Protein AF-A0A9E5ASR8-F1 (afdb_monomer_lite)

Secondary structure (DSSP, 8-state):
------S---GGGHHHHTTSS----------SSB-EEEEEEEPPPEEEEETTEEEEEEEEEEEEEETTEEEEEEEEEEEEEE-PPTTS---EEEEEEEEEEEE--TTSPP-BEEEEEESSSS--TTSEESS-TT-PPBHHHHHHHHTT-SS--EEEEEEPPTT---TT-EEEEEETTT--S-BS-SSSSEEEEEE--

Structure (mmCIF, N/CA/C/O backbone):
data_AF-A0A9E5ASR8-F1
#
_entry.id   AF-A0A9E5ASR8-F1
#
loop_
_atom_site.group_PDB
_atom_site.id
_atom_site.type_symbol
_atom_site.label_atom_id
_atom_site.label_alt_id
_atom_site.label_comp_id
_atom_site.label_asym_id
_atom_site.label_entity_id
_atom_site.label_seq_id
_atom_site.pdbx_PDB_ins_code
_atom_site.Cartn_x
_atom_site.Cartn_y
_atom_site.Cartn_z
_atom_site.occupancy
_atom_site.B_iso_or_equiv
_atom_site.auth_seq_id
_atom_site.auth_comp_id
_atom_site.auth_asym_id
_atom_site.auth_atom_id
_atom_site.pdbx_PDB_model_num
ATOM 1 N N . MET A 1 1 ? 47.798 -10.633 -3.275 1.00 34.97 1 MET A N 1
ATOM 2 C CA . MET A 1 1 ? 47.518 -11.021 -4.675 1.00 34.97 1 MET A CA 1
ATOM 3 C C . MET A 1 1 ? 46.027 -11.318 -4.783 1.00 34.97 1 MET A C 1
ATOM 5 O O . MET A 1 1 ? 45.591 -12.314 -4.226 1.00 34.97 1 MET A O 1
ATOM 9 N N . LYS A 1 2 ? 45.228 -10.415 -5.370 1.00 35.59 2 LYS A N 1
ATOM 10 C CA . LYS A 1 2 ? 43.802 -10.658 -5.660 1.00 35.59 2 LYS A CA 1
ATOM 11 C C . LYS A 1 2 ? 43.725 -11.319 -7.038 1.00 35.59 2 LYS A C 1
ATOM 13 O O . LYS A 1 2 ? 44.234 -10.746 -7.996 1.00 35.59 2 LYS A O 1
ATOM 18 N N . ALA A 1 3 ? 43.170 -12.524 -7.120 1.00 36.44 3 ALA A N 1
ATOM 19 C CA . ALA A 1 3 ? 42.985 -13.220 -8.388 1.00 36.44 3 ALA A CA 1
ATOM 20 C C . ALA A 1 3 ? 41.798 -12.604 -9.149 1.00 36.44 3 ALA A C 1
ATOM 22 O O . ALA A 1 3 ? 40.699 -12.503 -8.609 1.00 36.44 3 ALA A O 1
ATOM 23 N N . ASN A 1 4 ? 42.040 -12.172 -10.389 1.00 42.00 4 ASN A N 1
ATOM 24 C CA . ASN A 1 4 ? 41.009 -11.764 -11.342 1.00 42.00 4 ASN A CA 1
ATOM 25 C C . ASN A 1 4 ? 40.321 -13.022 -11.896 1.00 42.00 4 ASN A C 1
ATOM 27 O O . ASN A 1 4 ? 40.933 -13.754 -12.668 1.00 42.00 4 ASN A O 1
ATOM 31 N N . CYS A 1 5 ? 39.056 -13.253 -11.540 1.00 43.69 5 CYS A N 1
ATOM 32 C CA . CYS A 1 5 ? 38.228 -14.345 -12.071 1.00 43.69 5 CYS A CA 1
ATOM 33 C C . CYS A 1 5 ? 37.236 -13.848 -13.135 1.00 43.69 5 CYS A C 1
ATOM 35 O O . CYS A 1 5 ? 36.037 -14.075 -13.033 1.00 43.69 5 CYS A O 1
ATOM 37 N N . PHE A 1 6 ? 37.729 -13.170 -14.169 1.00 48.97 6 PHE A N 1
ATOM 38 C CA . PHE A 1 6 ? 36.943 -12.902 -15.376 1.00 48.97 6 PHE A CA 1
ATOM 39 C C . PHE A 1 6 ? 37.761 -13.280 -16.605 1.00 48.97 6 PHE A C 1
ATOM 41 O O . PHE A 1 6 ? 38.326 -12.437 -17.293 1.00 48.97 6 PHE A O 1
ATOM 48 N N . THR A 1 7 ? 37.821 -14.578 -16.885 1.00 44.28 7 THR A N 1
ATOM 49 C CA . THR A 1 7 ? 38.162 -15.071 -18.220 1.00 44.28 7 THR A CA 1
ATOM 50 C C . THR A 1 7 ? 37.199 -16.197 -18.583 1.00 44.28 7 THR A C 1
ATOM 52 O O . THR A 1 7 ? 37.342 -17.319 -18.111 1.00 44.28 7 THR A O 1
ATOM 55 N N . GLN A 1 8 ? 36.201 -15.830 -19.393 1.00 49.31 8 GLN A N 1
ATOM 56 C CA . GLN A 1 8 ? 35.423 -16.666 -20.315 1.00 49.31 8 GLN A CA 1
ATOM 57 C C . GLN A 1 8 ? 34.900 -18.009 -19.776 1.00 49.31 8 GLN A C 1
ATOM 59 O O . GLN A 1 8 ? 35.481 -19.066 -20.014 1.00 49.31 8 GLN A O 1
ATOM 64 N N . VAL A 1 9 ? 33.719 -17.972 -19.152 1.00 46.84 9 VAL A N 1
ATOM 65 C CA . VAL A 1 9 ? 32.868 -19.159 -18.980 1.00 46.84 9 VAL A CA 1
ATOM 66 C C . VAL A 1 9 ? 31.805 -19.143 -20.091 1.00 46.84 9 VAL A C 1
ATOM 68 O O . VAL A 1 9 ? 31.123 -18.128 -20.240 1.00 46.84 9 VAL A O 1
ATOM 71 N N . PRO A 1 10 ? 31.664 -20.208 -20.903 1.00 45.66 10 PRO A N 1
ATOM 72 C CA . PRO A 1 10 ? 30.622 -20.291 -21.925 1.00 45.66 10 PRO A CA 1
ATOM 73 C C . PRO A 1 10 ? 29.216 -20.312 -21.287 1.00 45.66 10 PRO A C 1
ATOM 75 O O . PRO A 1 10 ? 29.062 -20.830 -20.176 1.00 45.66 10 PRO A O 1
ATOM 78 N N . PRO A 1 11 ? 28.187 -19.784 -21.981 1.00 51.00 11 PRO A N 1
ATOM 79 C CA . PRO A 1 11 ? 26.874 -19.472 -21.398 1.00 51.00 11 PRO A CA 1
ATOM 80 C C . PRO A 1 11 ? 26.140 -20.678 -20.790 1.00 51.00 11 PRO A C 1
ATOM 82 O O . PRO A 1 11 ? 25.304 -20.509 -19.911 1.00 51.00 11 PRO A O 1
ATOM 85 N N . GLU A 1 12 ? 26.497 -21.904 -21.172 1.00 48.66 12 GLU A N 1
ATOM 86 C CA . GLU A 1 12 ? 25.845 -23.131 -20.697 1.00 48.66 12 GLU A CA 1
ATOM 87 C C . GLU A 1 12 ? 26.367 -23.654 -19.341 1.00 48.66 12 GLU A C 1
ATOM 89 O O . GLU A 1 12 ? 25.867 -24.656 -18.835 1.00 48.66 12 GLU A O 1
ATOM 94 N N . LYS A 1 13 ? 27.375 -23.011 -18.724 1.00 45.44 13 LYS A N 1
ATOM 95 C CA . LYS A 1 13 ? 28.006 -23.495 -17.471 1.00 45.44 13 LYS A CA 1
ATOM 96 C C . LYS A 1 13 ? 28.062 -22.473 -16.328 1.00 45.44 13 LYS A C 1
ATOM 98 O O . LYS A 1 13 ? 28.814 -22.660 -15.373 1.00 45.44 13 LYS A O 1
ATOM 103 N N . ILE A 1 14 ? 27.243 -21.423 -16.383 1.00 51.66 14 ILE A N 1
ATOM 104 C CA . ILE A 1 14 ? 27.185 -20.377 -15.343 1.00 51.66 14 ILE A CA 1
ATOM 105 C C . ILE A 1 14 ? 26.707 -20.939 -13.990 1.00 51.66 14 ILE A C 1
ATOM 107 O O . ILE A 1 14 ? 27.206 -20.531 -12.942 1.00 51.66 14 ILE A O 1
ATOM 111 N N . LEU A 1 15 ? 25.823 -21.944 -14.002 1.00 45.31 15 LEU A N 1
ATOM 112 C CA . LEU A 1 15 ? 25.202 -22.485 -12.787 1.00 45.31 15 LEU A CA 1
ATOM 113 C C . LEU A 1 15 ? 26.191 -23.205 -11.845 1.00 45.31 15 LEU A C 1
ATOM 115 O O . LEU A 1 15 ? 25.957 -23.273 -10.644 1.00 45.31 15 LEU A O 1
ATOM 119 N N . VAL A 1 16 ? 27.320 -23.707 -12.362 1.00 45.03 16 VAL A N 1
ATOM 120 C CA . VAL A 1 16 ? 28.323 -24.439 -11.560 1.00 45.03 16 VAL A CA 1
ATOM 121 C C . VAL A 1 16 ? 29.409 -23.507 -11.000 1.00 45.03 16 VAL A C 1
ATOM 123 O O . VAL A 1 16 ? 30.006 -23.810 -9.971 1.00 45.03 16 VAL A O 1
ATOM 126 N N . ALA A 1 17 ? 29.640 -22.343 -11.618 1.00 42.91 17 ALA A N 1
ATOM 127 C CA . ALA A 1 17 ? 30.675 -21.402 -11.180 1.00 42.91 17 ALA A CA 1
ATOM 128 C C . ALA A 1 17 ? 30.273 -20.579 -9.938 1.00 42.91 17 ALA A C 1
ATOM 130 O O . ALA A 1 17 ? 31.142 -20.145 -9.179 1.00 42.91 17 ALA A O 1
ATOM 131 N N . LEU A 1 18 ? 28.969 -20.394 -9.703 1.00 46.38 18 LEU A N 1
ATOM 132 C CA . LEU A 1 18 ? 28.446 -19.603 -8.581 1.00 46.38 18 LEU A CA 1
ATOM 133 C C . LEU A 1 18 ? 28.499 -20.337 -7.230 1.00 46.38 18 LEU A C 1
ATOM 135 O O . LEU A 1 18 ? 28.556 -19.683 -6.194 1.00 46.38 18 LEU A O 1
ATOM 139 N N . LEU A 1 19 ? 28.561 -21.675 -7.207 1.00 44.38 19 LEU A N 1
ATOM 140 C CA . LEU A 1 19 ? 28.616 -22.424 -5.941 1.00 44.38 19 LEU A CA 1
ATOM 141 C C . LEU A 1 19 ? 30.002 -22.439 -5.272 1.00 44.38 19 LEU A C 1
ATOM 143 O O . LEU A 1 19 ? 30.097 -22.749 -4.088 1.00 44.38 19 LEU A O 1
ATOM 147 N N . THR A 1 20 ? 31.083 -22.101 -5.982 1.00 43.84 20 THR A N 1
ATOM 148 C CA . THR A 1 20 ? 32.455 -22.193 -5.434 1.00 43.84 20 THR A CA 1
ATOM 149 C C . THR A 1 20 ? 33.060 -20.859 -4.999 1.00 43.84 20 THR A C 1
ATOM 151 O O . THR A 1 20 ? 34.160 -20.833 -4.451 1.00 43.84 20 THR A O 1
ATOM 154 N N . CYS A 1 21 ? 32.367 -19.742 -5.213 1.00 42.53 21 CYS A N 1
ATOM 155 C CA . CYS A 1 21 ? 32.815 -18.419 -4.789 1.00 42.53 21 CYS A CA 1
ATOM 156 C C . CYS A 1 21 ? 31.634 -17.750 -4.088 1.00 42.53 21 CYS A C 1
ATOM 158 O O . CYS A 1 21 ? 30.708 -17.333 -4.766 1.00 42.53 21 CYS A O 1
ATOM 160 N N . GLY A 1 22 ? 31.632 -17.730 -2.750 1.00 39.94 22 GLY A N 1
ATOM 161 C CA . GLY A 1 22 ? 30.509 -17.328 -1.888 1.00 39.94 22 GLY A CA 1
ATOM 162 C C . GLY A 1 22 ? 30.049 -15.868 -1.999 1.00 39.94 22 GLY A C 1
ATOM 163 O O . GLY A 1 22 ? 29.990 -15.165 -0.995 1.00 39.94 22 GLY A O 1
ATOM 164 N N . LEU A 1 23 ? 29.702 -15.412 -3.200 1.00 41.00 23 LEU A N 1
ATOM 165 C CA . LEU A 1 23 ? 28.812 -14.288 -3.426 1.00 41.00 23 LEU A CA 1
ATOM 166 C C . LEU A 1 23 ? 27.397 -14.851 -3.542 1.00 41.00 23 LEU A C 1
ATOM 168 O O . LEU A 1 23 ? 27.018 -15.404 -4.572 1.00 41.00 23 LEU A O 1
ATOM 172 N N . ILE A 1 24 ? 26.598 -14.654 -2.498 1.00 47.19 24 ILE A N 1
ATOM 173 C CA . ILE A 1 24 ? 25.138 -14.707 -2.600 1.00 47.19 24 ILE A CA 1
ATOM 174 C C . ILE A 1 24 ? 24.715 -13.411 -3.307 1.00 47.19 24 ILE A C 1
ATOM 176 O O . ILE A 1 24 ? 24.225 -12.471 -2.692 1.00 47.19 24 ILE A O 1
ATOM 180 N N . GLY A 1 25 ? 25.045 -13.300 -4.591 1.00 41.97 25 GLY A N 1
ATOM 181 C CA . GLY A 1 25 ? 24.430 -12.325 -5.476 1.00 41.97 25 GLY A CA 1
ATOM 182 C C . GLY A 1 25 ? 23.202 -12.998 -6.053 1.00 41.97 25 GLY A C 1
ATOM 183 O O . GLY A 1 25 ? 23.353 -13.988 -6.770 1.00 41.97 25 GLY A O 1
ATOM 184 N N . SER A 1 26 ? 22.014 -12.506 -5.697 1.00 44.69 26 SER A N 1
ATOM 185 C CA . SER A 1 26 ? 20.758 -12.898 -6.331 1.00 44.69 26 SER A CA 1
ATOM 186 C C . SER A 1 26 ? 20.975 -12.979 -7.836 1.00 44.69 26 SER A C 1
ATOM 188 O O . SER A 1 26 ? 21.460 -12.031 -8.456 1.00 44.69 26 SER A O 1
ATOM 190 N N . LEU A 1 27 ? 20.693 -14.148 -8.404 1.00 40.22 27 LEU A N 1
ATOM 191 C CA . LEU A 1 27 ? 20.743 -14.377 -9.835 1.00 40.22 27 LEU A CA 1
ATOM 192 C C . LEU A 1 27 ? 19.607 -13.551 -10.446 1.00 40.22 27 LEU A C 1
ATOM 194 O O . LEU A 1 27 ? 18.500 -14.051 -10.608 1.00 40.22 27 LEU A O 1
ATOM 198 N N . VAL A 1 28 ? 19.856 -12.268 -10.710 1.00 44.44 28 VAL A N 1
ATOM 199 C CA . VAL A 1 28 ? 18.897 -11.415 -11.408 1.00 44.44 28 VAL A CA 1
ATOM 200 C C . VAL A 1 28 ? 18.846 -11.950 -12.830 1.00 44.44 28 VAL A C 1
ATOM 202 O O . VAL A 1 28 ? 19.770 -11.759 -13.626 1.00 44.44 28 VAL A O 1
ATOM 205 N N . HIS A 1 29 ? 17.810 -12.728 -13.126 1.00 41.38 29 HIS A N 1
ATOM 206 C CA . HIS A 1 29 ? 17.467 -13.039 -14.497 1.00 41.38 29 HIS A CA 1
ATOM 207 C C . HIS A 1 29 ? 17.104 -11.695 -15.120 1.00 41.38 29 HIS A C 1
ATOM 209 O O . HIS A 1 29 ? 16.085 -11.115 -14.767 1.00 41.38 29 HIS A O 1
ATOM 215 N N . ALA A 1 30 ? 17.969 -11.156 -15.979 1.00 44.16 30 ALA A N 1
ATOM 216 C CA . ALA A 1 30 ? 17.661 -9.963 -16.755 1.00 44.16 30 ALA A CA 1
ATOM 217 C C . ALA A 1 30 ? 16.586 -10.334 -17.788 1.00 44.16 30 ALA A C 1
ATOM 219 O O . ALA A 1 30 ? 16.873 -10.547 -18.968 1.00 44.16 30 ALA A O 1
ATOM 220 N N . GLY A 1 31 ? 15.350 -10.494 -17.314 1.00 51.69 31 GLY A N 1
ATOM 221 C CA . GLY A 1 31 ? 14.172 -10.503 -18.155 1.00 51.69 31 GLY A CA 1
ATOM 222 C C . GLY A 1 31 ? 14.138 -9.175 -18.898 1.00 51.69 31 GLY A C 1
ATOM 223 O O . GLY A 1 31 ? 14.402 -8.119 -18.336 1.00 51.69 31 GLY A O 1
ATOM 224 N N . THR A 1 32 ? 13.856 -9.206 -20.193 1.00 61.50 32 THR A N 1
ATOM 225 C CA . THR A 1 32 ? 13.773 -7.997 -21.029 1.00 61.50 32 THR A CA 1
ATOM 226 C C . THR A 1 32 ? 12.463 -7.220 -20.801 1.00 61.50 32 THR A C 1
ATOM 228 O O . THR A 1 32 ? 11.978 -6.544 -21.704 1.00 61.50 32 THR A O 1
ATOM 231 N N . GLY A 1 33 ? 11.890 -7.319 -19.597 1.00 84.88 33 GLY A N 1
ATOM 232 C CA . GLY A 1 33 ? 10.587 -6.785 -19.208 1.00 84.88 33 GLY A CA 1
ATOM 233 C C . GLY A 1 33 ? 10.628 -6.049 -17.869 1.00 84.88 33 GLY A C 1
ATOM 234 O O . GLY A 1 33 ? 11.695 -5.803 -17.302 1.00 84.88 33 GLY A O 1
ATOM 235 N N . TYR A 1 34 ? 9.454 -5.649 -17.397 1.00 94.38 34 TYR A N 1
ATOM 236 C CA . TYR A 1 34 ? 9.299 -5.029 -16.088 1.00 94.38 34 TYR A CA 1
ATOM 237 C C . TYR A 1 34 ? 9.215 -6.100 -14.995 1.00 94.38 34 TYR A C 1
ATOM 239 O O . TYR A 1 34 ? 8.808 -7.228 -15.263 1.00 94.38 34 TYR A O 1
ATOM 247 N N . ASP A 1 35 ? 9.663 -5.742 -13.799 1.00 95.88 35 ASP A N 1
ATOM 248 C CA . ASP A 1 35 ? 9.586 -6.573 -12.595 1.00 95.88 35 ASP A CA 1
ATOM 249 C C . ASP A 1 35 ? 9.417 -5.630 -11.409 1.00 95.88 35 ASP A C 1
ATOM 251 O O . ASP A 1 35 ? 10.383 -5.204 -10.769 1.00 95.88 35 ASP A O 1
ATOM 255 N N . LEU A 1 36 ? 8.202 -5.135 -11.260 1.00 96.81 36 LEU A N 1
ATOM 256 C CA . LEU A 1 36 ? 7.807 -4.211 -10.228 1.00 96.81 36 LEU A CA 1
ATOM 257 C C . LEU A 1 36 ? 7.815 -4.941 -8.888 1.00 96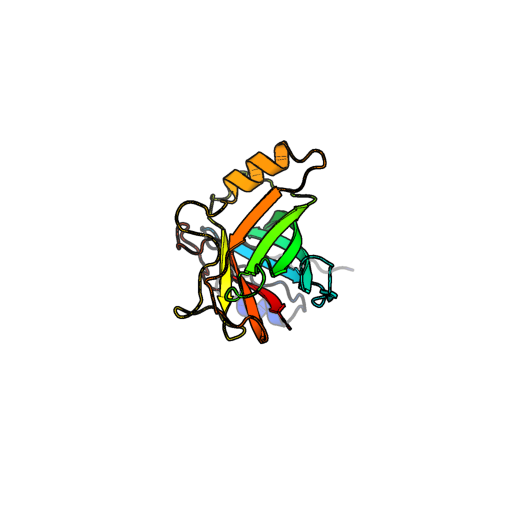.81 36 LEU A C 1
ATOM 259 O O . LEU A 1 36 ? 7.582 -6.134 -8.756 1.00 96.81 36 LEU A O 1
ATOM 263 N N . THR A 1 37 ? 8.178 -4.209 -7.851 1.00 97.38 37 THR A N 1
ATOM 264 C CA . THR A 1 37 ? 8.171 -4.733 -6.494 1.00 97.38 37 THR A CA 1
ATOM 265 C C . THR A 1 37 ? 7.728 -3.619 -5.575 1.00 97.38 37 THR A C 1
ATOM 267 O O . THR A 1 37 ? 8.130 -2.458 -5.736 1.00 97.38 37 THR A O 1
ATOM 270 N N . LEU A 1 38 ? 6.890 -3.977 -4.610 1.00 96.94 38 LEU A N 1
ATOM 271 C CA . LEU A 1 38 ? 6.479 -3.096 -3.532 1.00 96.94 38 LEU A CA 1
ATOM 272 C C . LEU A 1 38 ? 6.943 -3.701 -2.216 1.00 96.94 38 LEU A C 1
ATOM 274 O O . LEU A 1 38 ? 6.494 -4.778 -1.841 1.00 96.94 38 LEU A O 1
ATOM 278 N N . GLU A 1 39 ? 7.786 -2.983 -1.485 1.00 96.75 39 GLU A N 1
ATOM 279 C CA . GLU A 1 39 ? 8.200 -3.399 -0.147 1.00 96.75 39 GLU A CA 1
ATOM 280 C C . GLU A 1 39 ? 7.726 -2.386 0.886 1.00 96.75 39 GLU A C 1
ATOM 282 O O . GLU A 1 39 ? 7.668 -1.181 0.630 1.00 96.75 39 GLU A O 1
ATOM 287 N N . ALA A 1 40 ? 7.388 -2.888 2.073 1.00 95.25 40 ALA A N 1
ATOM 288 C CA . ALA A 1 40 ? 7.043 -2.065 3.219 1.00 95.25 40 ALA A CA 1
ATOM 289 C C . ALA A 1 40 ? 7.828 -2.519 4.441 1.00 95.25 40 ALA A C 1
ATOM 291 O O . ALA A 1 40 ? 7.950 -3.715 4.700 1.00 95.25 40 ALA A O 1
ATOM 292 N N . VAL A 1 41 ? 8.305 -1.557 5.222 1.00 95.19 41 VAL A N 1
ATOM 293 C CA . VAL A 1 41 ? 8.857 -1.810 6.554 1.00 95.19 41 VAL A CA 1
ATOM 294 C C . VAL A 1 41 ? 8.026 -1.010 7.537 1.00 95.19 41 VAL A C 1
ATOM 296 O O . VAL A 1 41 ? 8.031 0.217 7.491 1.00 95.19 41 VAL A O 1
ATOM 299 N N . THR A 1 42 ? 7.282 -1.696 8.401 1.00 93.75 42 THR A N 1
ATOM 300 C CA . THR A 1 42 ? 6.315 -1.062 9.303 1.00 93.75 42 THR A CA 1
ATOM 301 C C . THR A 1 42 ? 6.608 -1.347 10.765 1.00 93.75 42 THR A C 1
ATOM 303 O O . THR A 1 42 ? 6.919 -2.475 11.148 1.00 93.75 42 THR A O 1
ATOM 306 N N . ASP A 1 43 ? 6.429 -0.325 11.590 1.00 92.44 43 ASP A N 1
ATOM 307 C CA . ASP A 1 43 ? 6.439 -0.423 13.041 1.00 92.44 43 ASP A CA 1
ATOM 308 C C . ASP A 1 43 ? 5.182 -1.144 13.561 1.00 92.44 43 ASP A C 1
ATOM 310 O O . ASP A 1 43 ? 4.136 -1.151 12.898 1.00 92.44 43 ASP A O 1
ATOM 314 N N . PRO A 1 44 ? 5.225 -1.696 14.789 1.00 85.94 44 PRO A N 1
ATOM 315 C CA . PRO A 1 44 ? 4.037 -2.216 15.450 1.00 85.94 44 PRO A CA 1
ATOM 316 C C . PRO A 1 44 ? 2.915 -1.175 15.554 1.00 85.94 44 PRO A C 1
ATOM 318 O O . PRO A 1 44 ? 3.138 0.000 15.860 1.00 85.94 44 PRO A O 1
ATOM 321 N N . ILE A 1 45 ? 1.677 -1.633 15.368 1.00 87.69 45 ILE A N 1
ATOM 322 C CA . ILE A 1 45 ? 0.501 -0.766 15.434 1.00 87.69 45 ILE A CA 1
ATOM 323 C C . ILE A 1 45 ? 0.308 -0.210 16.837 1.00 87.69 45 ILE A C 1
ATOM 325 O O . ILE A 1 45 ? 0.251 -0.942 17.824 1.00 87.69 45 ILE A O 1
ATOM 329 N N . THR A 1 46 ? 0.128 1.107 16.906 1.00 90.19 46 THR A N 1
ATOM 330 C CA . THR A 1 46 ? -0.168 1.810 18.153 1.00 90.19 46 THR A CA 1
ATOM 331 C C . THR A 1 46 ? -1.604 2.315 18.138 1.00 90.19 46 THR A C 1
ATOM 333 O O . THR A 1 46 ? -1.965 3.123 17.284 1.00 90.19 46 THR A O 1
ATOM 336 N N . CYS A 1 47 ? -2.421 1.886 19.102 1.00 88.94 47 CYS A N 1
ATOM 337 C CA . CYS A 1 47 ? -3.803 2.340 19.249 1.00 88.94 47 CYS A CA 1
ATOM 338 C C . CYS A 1 47 ? -3.995 3.192 20.501 1.00 88.94 47 CYS A C 1
ATOM 340 O O . CYS A 1 47 ? -3.556 2.836 21.593 1.00 88.94 47 CYS A O 1
ATOM 342 N N . VAL A 1 48 ? -4.703 4.309 20.346 1.00 89.31 48 VAL A N 1
ATOM 343 C CA . VAL A 1 48 ? -5.047 5.230 21.430 1.00 89.31 48 VAL A CA 1
ATOM 344 C C . VAL A 1 48 ? -6.531 5.570 21.397 1.00 89.31 48 VAL A C 1
ATOM 346 O O . VAL A 1 48 ? -7.139 5.745 20.340 1.00 89.31 48 VAL A O 1
ATOM 349 N N . THR A 1 49 ? -7.136 5.720 22.569 1.00 86.69 49 THR A N 1
ATOM 350 C CA . THR A 1 49 ? -8.471 6.312 22.703 1.00 86.69 49 THR A CA 1
ATOM 351 C C . THR A 1 49 ? -8.382 7.830 22.630 1.00 86.69 49 THR A C 1
ATOM 353 O O . THR A 1 49 ? -7.714 8.461 23.445 1.00 86.69 49 THR A O 1
ATOM 356 N N . THR A 1 50 ? -9.090 8.431 21.674 1.00 82.19 50 THR A N 1
ATOM 357 C CA . THR A 1 50 ? -9.216 9.890 21.549 1.00 82.19 50 THR A CA 1
ATOM 358 C C . THR A 1 50 ? -10.628 10.342 21.941 1.00 82.19 50 THR A C 1
ATOM 360 O O . THR A 1 50 ? -11.554 9.528 21.929 1.00 82.19 50 THR A O 1
ATOM 363 N N . PRO A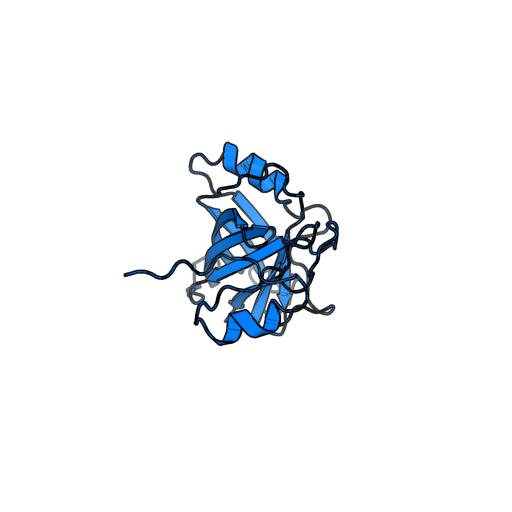 1 51 ? -10.866 11.646 22.183 1.00 79.62 51 PRO A N 1
ATOM 364 C CA . PRO A 1 51 ? -12.222 12.168 22.390 1.00 79.62 51 PRO A CA 1
ATOM 365 C C . PRO A 1 51 ? -13.190 11.900 21.224 1.00 79.62 51 PRO A C 1
ATOM 367 O O . PRO A 1 51 ? -14.400 12.021 21.390 1.00 79.62 51 PRO A O 1
ATOM 370 N N . LYS A 1 52 ? -12.669 11.575 20.031 1.00 73.38 52 LYS A N 1
ATOM 371 C CA . LYS A 1 52 ? -13.457 11.272 18.827 1.00 73.38 52 LYS A CA 1
ATOM 372 C C . LYS A 1 52 ? -13.653 9.769 18.589 1.00 73.38 52 LYS A C 1
ATOM 374 O O . LYS A 1 52 ? -14.326 9.428 17.624 1.00 73.38 52 LYS A O 1
ATOM 379 N N . GLY A 1 53 ? -13.089 8.909 19.441 1.00 77.56 53 GLY A N 1
ATOM 380 C CA . GLY A 1 53 ? -13.076 7.453 19.284 1.00 77.56 53 GLY A CA 1
ATOM 381 C C . GLY A 1 53 ? -11.657 6.867 19.258 1.00 77.56 53 GLY A C 1
ATOM 382 O O . GLY A 1 53 ? -10.675 7.622 19.302 1.00 77.56 53 GLY A O 1
ATOM 383 N N . PRO A 1 54 ? -11.523 5.530 19.217 1.00 84.56 54 PRO A N 1
ATOM 384 C CA . PRO A 1 54 ? -10.237 4.865 19.042 1.00 84.56 54 PRO A CA 1
ATOM 385 C C . PRO A 1 54 ? -9.584 5.238 17.704 1.00 84.56 54 PRO A C 1
ATOM 387 O O . PRO A 1 54 ? -10.254 5.382 16.674 1.00 84.56 54 PRO A O 1
ATOM 390 N N . ALA A 1 55 ? -8.265 5.401 17.743 1.00 90.12 55 ALA A N 1
ATOM 391 C CA . ALA A 1 55 ? -7.415 5.652 16.593 1.00 90.12 55 ALA A CA 1
ATOM 392 C C . ALA A 1 55 ? -6.191 4.735 16.659 1.00 90.12 55 ALA A C 1
ATOM 394 O O . ALA A 1 55 ? -5.489 4.737 17.667 1.00 90.12 55 ALA A O 1
ATOM 395 N N . CYS A 1 56 ? -5.940 3.984 15.594 1.00 90.88 56 CYS A N 1
ATOM 396 C CA . CYS A 1 56 ? -4.764 3.139 15.440 1.00 90.88 56 CYS A CA 1
ATOM 397 C C . CYS A 1 56 ? -3.867 3.704 14.346 1.00 90.88 56 CYS A C 1
ATOM 399 O O . CYS A 1 56 ? -4.367 4.128 13.300 1.00 90.88 56 CYS A O 1
ATOM 401 N N . THR A 1 57 ? -2.561 3.693 14.586 1.00 93.44 57 THR A N 1
ATOM 402 C CA . THR A 1 57 ? -1.568 4.200 13.647 1.00 93.44 57 THR A CA 1
ATOM 403 C C . THR A 1 57 ? -0.516 3.139 13.353 1.00 93.44 57 THR A C 1
ATOM 405 O O . THR A 1 57 ? 0.023 2.535 14.280 1.00 93.44 57 THR A O 1
ATOM 408 N N . ILE A 1 58 ? -0.231 2.953 12.066 1.00 94.00 58 ILE A N 1
ATOM 409 C CA . ILE A 1 58 ? 0.961 2.273 11.547 1.00 94.00 58 ILE A CA 1
ATOM 410 C C . ILE A 1 58 ? 1.911 3.362 11.070 1.00 94.00 58 ILE A C 1
ATOM 412 O O . ILE A 1 58 ? 1.474 4.261 10.346 1.00 94.00 58 ILE A O 1
ATOM 416 N N . HIS A 1 59 ? 3.180 3.269 11.446 1.00 94.00 59 HIS A N 1
ATOM 417 C CA . HIS A 1 59 ? 4.261 4.039 10.841 1.00 94.00 59 HIS A CA 1
ATOM 418 C C . HIS A 1 59 ? 5.177 3.093 10.076 1.00 94.00 59 HIS A C 1
ATOM 420 O O . HIS A 1 59 ? 5.260 1.915 10.410 1.00 94.00 59 HIS A O 1
ATOM 426 N N . GLY A 1 60 ? 5.832 3.583 9.035 1.00 93.81 60 GLY A N 1
ATOM 427 C CA . GLY A 1 60 ? 6.760 2.776 8.264 1.00 93.81 60 GLY A CA 1
ATOM 428 C C . GLY A 1 60 ? 7.292 3.504 7.048 1.00 93.81 60 GLY A C 1
ATOM 429 O O . GLY A 1 60 ? 7.132 4.718 6.917 1.00 93.81 60 GLY A O 1
ATOM 430 N N . SER A 1 61 ? 7.869 2.743 6.135 1.00 94.50 61 SER A N 1
ATOM 431 C CA . SER A 1 61 ? 8.282 3.200 4.816 1.00 94.50 61 SER A CA 1
ATOM 432 C C . SER A 1 61 ? 7.770 2.258 3.733 1.00 94.50 61 SER A C 1
ATOM 434 O O . SER A 1 61 ? 7.529 1.076 3.980 1.00 94.50 61 SER A O 1
ATOM 436 N N . PHE A 1 62 ? 7.598 2.808 2.535 1.00 94.12 62 PHE A N 1
ATOM 437 C CA . PHE A 1 62 ? 7.373 2.079 1.296 1.00 94.12 62 PHE A CA 1
ATOM 438 C C . PHE A 1 62 ? 8.528 2.327 0.336 1.00 94.12 62 PHE A C 1
ATOM 440 O O . PHE A 1 62 ? 8.985 3.469 0.221 1.00 94.12 62 PHE A O 1
ATOM 447 N N . SER A 1 63 ? 8.914 1.296 -0.409 1.00 96.31 63 SER A N 1
ATOM 448 C CA . SER A 1 63 ? 9.788 1.402 -1.576 1.00 96.31 63 SER A CA 1
ATOM 449 C C . SER A 1 63 ? 9.142 0.734 -2.789 1.00 96.31 63 SER A C 1
ATOM 451 O O . SER A 1 63 ? 8.435 -0.269 -2.692 1.00 96.31 63 SER A O 1
ATOM 453 N N . PHE A 1 64 ? 9.371 1.348 -3.942 1.00 96.81 64 PHE A N 1
ATOM 454 C CA . PHE A 1 64 ? 8.919 0.908 -5.250 1.00 96.81 64 PHE A CA 1
ATOM 455 C C . PHE A 1 64 ? 10.157 0.602 -6.077 1.00 96.81 64 PHE A C 1
ATOM 457 O O . PHE A 1 64 ? 10.970 1.502 -6.314 1.00 96.81 64 PHE A O 1
ATOM 464 N N . ALA A 1 65 ? 10.297 -0.636 -6.531 1.00 96.94 65 ALA A N 1
ATOM 465 C CA . ALA A 1 65 ? 11.419 -1.060 -7.354 1.00 96.94 65 ALA A CA 1
ATOM 466 C C . ALA A 1 65 ? 10.948 -1.621 -8.694 1.00 96.94 65 ALA A C 1
ATOM 468 O O . ALA A 1 65 ? 9.808 -2.049 -8.826 1.00 96.94 65 ALA A O 1
ATOM 469 N N . ASN A 1 66 ? 11.820 -1.558 -9.697 1.00 96.06 66 ASN A N 1
ATOM 470 C CA . ASN A 1 66 ? 11.665 -2.245 -10.973 1.00 96.06 66 ASN A CA 1
ATOM 471 C C . ASN A 1 66 ? 12.971 -2.990 -11.268 1.00 96.06 66 ASN A C 1
ATOM 473 O O . ASN A 1 66 ? 14.034 -2.362 -11.284 1.00 96.06 66 ASN A O 1
ATOM 477 N N . ASN A 1 67 ? 12.907 -4.304 -11.487 1.00 93.81 67 ASN A N 1
ATOM 478 C CA . ASN A 1 67 ? 14.072 -5.180 -11.621 1.00 93.81 67 ASN A CA 1
ATOM 479 C C . ASN A 1 67 ? 15.053 -5.013 -10.438 1.00 93.81 67 ASN A C 1
ATOM 481 O O . ASN A 1 67 ? 16.272 -4.925 -10.616 1.00 93.81 67 ASN A O 1
ATOM 485 N N . GLY A 1 68 ? 14.509 -4.874 -9.224 1.00 93.56 68 GLY A N 1
ATOM 486 C CA . GLY A 1 68 ? 15.274 -4.659 -7.990 1.00 93.56 68 GLY A CA 1
ATOM 487 C C . GLY A 1 68 ? 15.920 -3.273 -7.835 1.00 93.56 68 GLY A C 1
ATOM 488 O O . GLY A 1 68 ? 16.655 -3.052 -6.873 1.00 93.56 68 GLY A O 1
ATOM 489 N N . VAL A 1 69 ? 15.672 -2.327 -8.748 1.00 94.81 69 VAL A N 1
ATOM 490 C CA . VAL A 1 69 ? 16.169 -0.946 -8.640 1.00 94.81 69 VAL A CA 1
ATOM 491 C C . VAL A 1 69 ? 15.055 -0.029 -8.148 1.00 94.81 69 VAL A C 1
ATOM 493 O O . VAL A 1 69 ? 14.044 0.137 -8.831 1.00 94.81 69 VAL A O 1
ATOM 496 N N . GLU A 1 70 ? 15.248 0.593 -6.981 1.00 96.38 70 GLU A N 1
ATOM 497 C CA . GLU A 1 70 ? 14.291 1.556 -6.426 1.00 96.38 70 GLU A CA 1
ATOM 498 C C . GLU A 1 70 ? 14.123 2.766 -7.358 1.00 96.38 70 GLU A C 1
ATOM 500 O O . GLU A 1 70 ? 15.094 3.405 -7.772 1.00 96.38 70 GLU A O 1
ATOM 505 N N . TYR A 1 71 ? 12.871 3.101 -7.661 1.00 95.56 71 TYR A N 1
ATOM 506 C CA . TYR A 1 71 ? 12.491 4.298 -8.411 1.00 95.56 71 TYR A CA 1
ATOM 507 C C . TYR A 1 71 ? 11.512 5.194 -7.644 1.00 95.56 71 TYR A C 1
ATOM 509 O O . TYR A 1 71 ? 11.178 6.282 -8.117 1.00 95.56 71 TYR A O 1
ATOM 517 N N . GLY A 1 72 ? 11.060 4.780 -6.461 1.00 95.00 72 GLY A N 1
ATOM 518 C CA . GLY A 1 72 ? 10.289 5.632 -5.571 1.00 95.00 72 GLY A CA 1
ATOM 519 C C . GLY A 1 72 ? 10.267 5.117 -4.142 1.00 95.00 72 GLY A C 1
ATOM 520 O O . GLY A 1 72 ? 10.404 3.924 -3.900 1.00 95.00 72 GLY A O 1
ATOM 521 N N . SER A 1 73 ? 10.063 6.020 -3.195 1.00 95.00 73 SER A N 1
ATOM 522 C CA . SER A 1 73 ? 9.943 5.707 -1.775 1.00 95.00 73 SER A CA 1
ATOM 523 C C . SER A 1 73 ? 9.134 6.767 -1.032 1.00 95.00 73 SER A C 1
ATOM 525 O O . SER A 1 73 ? 8.946 7.893 -1.505 1.00 95.00 73 SER A O 1
ATOM 527 N N . ALA A 1 74 ? 8.586 6.394 0.121 1.00 93.56 74 ALA A N 1
ATOM 528 C CA . ALA A 1 74 ? 7.838 7.299 0.985 1.00 93.56 74 ALA A CA 1
ATOM 529 C C . ALA A 1 74 ? 7.830 6.815 2.432 1.00 93.56 74 ALA A C 1
ATOM 531 O O . ALA A 1 74 ? 7.729 5.618 2.684 1.00 93.56 74 ALA A O 1
ATOM 532 N N . ASP A 1 75 ? 7.782 7.751 3.375 1.00 93.38 75 ASP A N 1
ATOM 533 C CA . ASP A 1 75 ? 7.391 7.448 4.748 1.00 93.38 75 ASP A CA 1
ATOM 534 C C . ASP A 1 75 ? 5.869 7.306 4.818 1.00 93.38 75 ASP A C 1
ATOM 536 O O . ASP A 1 75 ? 5.113 8.212 4.440 1.00 93.38 75 ASP A O 1
ATOM 540 N N . LEU A 1 76 ? 5.406 6.183 5.344 1.00 93.06 76 LEU A N 1
ATOM 541 C CA . LEU A 1 76 ? 4.003 5.838 5.468 1.00 93.06 76 LEU A CA 1
ATOM 542 C C . LEU A 1 76 ? 3.500 6.098 6.890 1.00 93.06 76 LEU A C 1
ATOM 544 O O . LEU A 1 76 ? 4.066 5.616 7.868 1.00 93.06 76 LEU A O 1
ATOM 548 N N . SER A 1 77 ? 2.355 6.772 6.993 1.00 93.44 77 SER A N 1
ATOM 549 C CA . SER A 1 77 ? 1.487 6.669 8.166 1.00 93.44 77 SER A CA 1
ATOM 550 C C . SER A 1 77 ? 0.105 6.180 7.747 1.00 93.44 77 SER A C 1
ATOM 552 O O . SER A 1 77 ? -0.571 6.839 6.952 1.00 93.44 77 SER A O 1
ATOM 554 N N . VAL A 1 78 ? -0.353 5.062 8.304 1.00 93.56 78 VAL A N 1
ATOM 555 C CA . VAL A 1 78 ? -1.733 4.586 8.138 1.0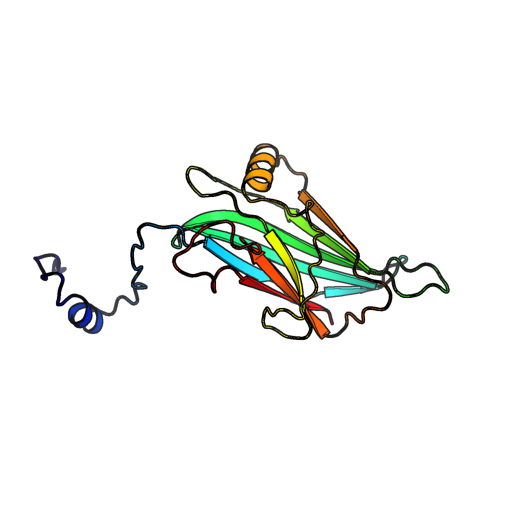0 93.56 78 VAL A CA 1
ATOM 556 C C . VAL A 1 78 ? -2.500 4.893 9.405 1.00 93.56 78 VAL A C 1
ATOM 558 O O . VAL A 1 78 ? -2.123 4.441 10.476 1.00 93.56 78 VAL A O 1
ATOM 561 N N . ILE A 1 79 ? -3.578 5.661 9.293 1.00 92.94 79 ILE A N 1
ATOM 562 C CA . ILE A 1 79 ? -4.392 6.079 10.434 1.00 92.94 79 ILE A CA 1
ATOM 563 C C . ILE A 1 79 ? -5.792 5.494 10.275 1.00 92.94 79 ILE A C 1
ATOM 565 O O . ILE A 1 79 ? -6.549 5.902 9.387 1.00 92.94 79 ILE A O 1
ATOM 569 N N . VAL A 1 80 ? -6.150 4.569 11.159 1.00 92.19 80 VAL A N 1
ATOM 570 C CA . VAL A 1 80 ? -7.471 3.941 11.237 1.00 92.19 80 VAL A CA 1
ATOM 571 C C . VAL A 1 80 ? -8.242 4.594 12.377 1.00 92.19 80 VAL A C 1
ATOM 573 O O . VAL A 1 80 ? -7.798 4.583 13.518 1.00 92.19 80 VAL A O 1
ATOM 576 N N . THR A 1 81 ? -9.391 5.198 12.083 1.00 91.69 81 THR A N 1
ATOM 577 C CA . THR A 1 81 ? -10.199 5.918 13.083 1.00 91.69 81 THR A CA 1
ATOM 578 C C . THR A 1 81 ? -11.639 5.462 13.065 1.00 91.69 81 THR A C 1
ATOM 580 O O . THR A 1 81 ? -12.249 5.357 11.994 1.00 91.69 81 THR A O 1
ATOM 583 N N . ASP A 1 82 ? -12.208 5.269 14.251 1.00 87.44 82 ASP A N 1
ATOM 584 C CA . ASP A 1 82 ? -13.651 5.156 14.379 1.00 87.44 82 ASP A CA 1
ATOM 585 C C . ASP A 1 82 ? -14.277 6.555 14.266 1.00 87.44 82 ASP A C 1
ATOM 587 O O . ASP A 1 82 ? -13.947 7.479 15.005 1.00 87.44 82 ASP A O 1
ATOM 591 N N . SER A 1 83 ? -15.173 6.733 13.298 1.00 83.00 83 SER A N 1
ATOM 592 C CA . SER A 1 83 ? -15.929 7.971 13.083 1.00 83.00 83 SER A CA 1
ATOM 593 C C . SER A 1 83 ? -17.423 7.808 13.370 1.00 83.00 83 SER A C 1
ATOM 595 O O . SER A 1 83 ? -18.256 8.567 12.852 1.00 83.00 83 SER A O 1
ATOM 597 N N . THR A 1 84 ? -17.765 6.791 14.161 1.00 83.62 84 THR A N 1
ATOM 598 C CA . THR A 1 84 ? -19.133 6.456 14.549 1.00 83.62 84 THR A CA 1
ATOM 599 C C . THR A 1 84 ? -19.768 7.574 15.349 1.00 83.62 84 THR A C 1
ATOM 601 O O . THR A 1 84 ? -19.200 8.126 16.286 1.00 83.62 84 THR A O 1
ATOM 604 N N . LYS A 1 85 ? -20.995 7.922 14.961 1.00 82.56 85 LYS A N 1
ATOM 605 C CA . LYS A 1 85 ? -21.844 8.788 15.778 1.00 82.56 85 LYS A CA 1
ATOM 606 C C . LYS A 1 85 ? -22.524 7.941 16.857 1.00 82.56 85 LYS A C 1
ATOM 608 O O . LYS A 1 85 ? -22.809 6.776 16.580 1.00 82.56 85 LYS A O 1
ATOM 613 N N . PRO A 1 86 ? -22.867 8.512 18.025 1.00 79.88 86 PRO A N 1
ATOM 614 C CA . PRO A 1 86 ? -23.611 7.790 19.054 1.00 79.88 86 PRO A CA 1
ATOM 615 C C . PRO A 1 86 ? -24.818 7.041 18.470 1.00 79.88 86 PRO A C 1
ATOM 617 O O . PRO A 1 86 ? -25.545 7.589 17.635 1.00 79.88 86 PRO A O 1
ATOM 620 N N . MET A 1 87 ? -25.010 5.787 18.893 1.00 81.19 87 MET A N 1
ATOM 621 C CA . MET A 1 87 ? -26.118 4.912 18.468 1.00 81.19 87 MET A CA 1
ATOM 622 C C . MET A 1 87 ? -26.154 4.575 16.961 1.00 81.19 87 MET A C 1
ATOM 624 O O . MET A 1 87 ? -27.211 4.238 16.420 1.00 81.19 87 MET A O 1
ATOM 628 N N . LYS A 1 88 ? -25.026 4.679 16.248 1.00 84.38 88 LYS A N 1
ATOM 629 C CA . LYS A 1 88 ? -24.882 4.225 14.854 1.00 84.38 88 LYS A CA 1
ATOM 630 C C . LYS A 1 88 ? -23.944 3.017 14.776 1.00 84.38 88 LYS A C 1
ATOM 632 O O . LYS A 1 88 ? -23.122 2.844 15.668 1.00 84.38 88 LYS A O 1
ATOM 637 N N . PRO A 1 89 ? -24.063 2.179 13.729 1.00 78.56 89 PRO A N 1
ATOM 638 C CA . PRO A 1 89 ? -23.097 1.110 13.508 1.00 78.56 89 PRO A CA 1
ATOM 639 C C . PRO A 1 89 ? -21.686 1.684 13.288 1.00 78.56 89 PRO A C 1
ATOM 641 O O . PRO A 1 89 ? -21.587 2.804 12.761 1.00 78.56 89 PRO A O 1
ATOM 644 N N . PRO A 1 90 ? -20.631 0.911 13.623 1.00 79.62 90 PRO A N 1
ATOM 645 C CA . PRO A 1 90 ? -19.241 1.289 13.413 1.00 79.62 90 PRO A CA 1
ATOM 646 C C . PRO A 1 90 ? -18.983 1.849 12.012 1.00 79.62 90 PRO A C 1
ATOM 648 O O . PRO A 1 90 ? -19.422 1.277 11.006 1.00 79.62 90 PRO A O 1
ATOM 651 N N . LYS A 1 91 ? -18.277 2.979 11.942 1.00 86.31 91 LYS A N 1
ATOM 652 C CA . LYS A 1 91 ? -17.867 3.631 10.700 1.00 86.31 91 LYS A CA 1
ATOM 653 C C . LYS A 1 91 ? -16.389 3.976 10.758 1.00 86.31 91 LYS A C 1
ATOM 655 O O . LYS A 1 91 ? -16.008 5.070 11.183 1.00 86.31 91 LYS A O 1
ATOM 660 N N . TRP A 1 92 ? -15.586 3.086 10.205 1.00 89.25 92 TRP A N 1
ATOM 661 C CA . TRP A 1 92 ? -14.145 3.244 10.165 1.00 89.25 92 TRP A CA 1
ATOM 662 C C . TRP A 1 92 ? -13.682 4.042 8.951 1.00 89.25 92 TRP A C 1
ATOM 664 O O . TRP A 1 92 ? -14.193 3.895 7.834 1.00 89.25 92 TRP A O 1
ATOM 674 N N . LYS A 1 93 ? -12.701 4.908 9.184 1.00 91.31 93 LYS A N 1
ATOM 675 C CA . LYS A 1 93 ? -11.963 5.624 8.147 1.00 91.31 93 LYS A CA 1
ATOM 676 C C . LYS A 1 93 ? -10.514 5.193 8.197 1.00 91.31 93 LYS A C 1
ATOM 678 O O . LYS A 1 93 ? -9.934 5.176 9.278 1.00 91.31 93 LYS A O 1
ATOM 683 N N . VAL A 1 94 ? -9.944 4.943 7.028 1.00 92.62 94 VAL A N 1
ATOM 684 C CA . VAL A 1 94 ? -8.511 4.706 6.865 1.00 92.62 94 VAL A CA 1
ATOM 685 C C . VAL A 1 94 ? -7.931 5.879 6.094 1.00 92.62 94 VAL A C 1
ATOM 687 O O . VAL A 1 94 ? -8.484 6.307 5.076 1.00 92.62 94 VAL A O 1
ATOM 690 N N . VAL A 1 95 ? -6.847 6.442 6.610 1.00 93.69 95 VAL A N 1
ATOM 691 C CA . VAL A 1 95 ? -6.085 7.494 5.946 1.00 93.69 95 VAL A CA 1
ATOM 692 C C . VAL A 1 95 ? -4.669 6.989 5.746 1.00 93.69 95 VAL A C 1
ATOM 694 O O . VAL A 1 95 ? -3.946 6.826 6.721 1.00 93.69 95 VAL A O 1
ATOM 697 N N . PHE A 1 96 ? -4.284 6.781 4.492 1.00 92.81 96 PHE A N 1
ATOM 698 C CA . PHE A 1 96 ? -2.894 6.561 4.112 1.00 92.81 96 PHE A CA 1
ATOM 699 C C . PHE A 1 96 ? -2.255 7.920 3.879 1.00 92.81 96 PHE A C 1
ATOM 701 O O . PHE A 1 96 ? -2.784 8.748 3.129 1.00 92.81 96 PHE A O 1
ATOM 708 N N . GLN A 1 97 ? -1.151 8.166 4.564 1.00 92.88 97 GLN A N 1
ATOM 709 C CA . GLN A 1 97 ? -0.407 9.404 4.495 1.00 92.88 97 GLN A CA 1
ATOM 710 C C . GLN A 1 97 ? 1.016 9.098 4.040 1.00 92.88 97 GLN A C 1
ATOM 712 O O . GLN A 1 97 ? 1.758 8.455 4.771 1.00 92.88 97 GLN A O 1
ATOM 717 N N . PHE A 1 98 ? 1.382 9.589 2.860 1.00 91.25 98 PHE A N 1
ATOM 718 C CA . PHE A 1 98 ? 2.741 9.507 2.336 1.00 91.25 98 PHE A CA 1
ATOM 719 C C . PHE A 1 98 ? 3.459 10.820 2.650 1.00 91.25 98 PHE A C 1
ATOM 721 O O . PHE A 1 98 ? 2.997 11.901 2.264 1.00 91.25 98 PHE A O 1
ATOM 728 N N . ASN A 1 99 ? 4.564 10.725 3.376 1.00 90.19 99 ASN A N 1
ATOM 729 C CA . ASN A 1 99 ? 5.473 11.819 3.699 1.00 90.19 99 ASN A CA 1
ATOM 730 C C . ASN A 1 99 ? 6.815 11.543 3.018 1.00 90.19 99 ASN A C 1
ATOM 732 O O . ASN A 1 99 ? 7.090 10.403 2.654 1.00 90.19 99 ASN A O 1
ATOM 736 N N . ASN A 1 100 ? 7.631 12.583 2.827 1.00 90.75 100 ASN A N 1
ATOM 737 C CA . ASN A 1 100 ? 8.959 12.457 2.210 1.00 90.75 100 ASN A CA 1
ATOM 738 C C . ASN A 1 100 ? 8.941 11.655 0.891 1.00 90.75 100 ASN A C 1
ATOM 740 O O . ASN A 1 100 ? 9.860 10.906 0.579 1.00 90.75 100 ASN A O 1
ATOM 744 N N . LEU A 1 101 ? 7.850 11.817 0.133 1.00 91.19 101 LEU A N 1
ATOM 745 C CA . LEU A 1 101 ? 7.586 11.092 -1.100 1.00 91.19 101 LEU A CA 1
ATOM 746 C C . LEU A 1 101 ? 8.640 11.461 -2.144 1.00 91.19 101 LEU A C 1
ATOM 748 O O . LEU A 1 101 ? 8.697 12.607 -2.593 1.00 91.19 101 LEU A O 1
ATOM 752 N N . THR A 1 102 ? 9.425 10.473 -2.549 1.00 91.62 102 THR A N 1
ATOM 753 C CA . THR A 1 102 ? 10.455 10.590 -3.577 1.00 91.62 102 THR A CA 1
ATOM 754 C C . THR A 1 102 ? 10.105 9.651 -4.711 1.00 91.62 102 THR A C 1
ATOM 756 O O . THR A 1 102 ? 9.759 8.502 -4.479 1.00 91.62 102 THR A O 1
ATOM 759 N N . PHE A 1 103 ? 10.173 10.132 -5.944 1.00 92.44 103 PHE A N 1
ATOM 760 C CA . PHE A 1 103 ? 9.925 9.321 -7.128 1.00 92.44 103 PHE A CA 1
ATOM 761 C C . PHE A 1 103 ? 10.795 9.824 -8.275 1.00 92.44 103 PHE A C 1
ATOM 763 O O . PHE A 1 103 ? 10.995 11.028 -8.446 1.00 92.44 103 PHE A O 1
ATOM 770 N N . ASN A 1 104 ? 11.281 8.886 -9.075 1.00 91.56 104 ASN A N 1
ATOM 771 C CA . ASN A 1 104 ? 11.911 9.124 -10.357 1.00 91.56 104 ASN A CA 1
ATOM 772 C C . ASN A 1 104 ? 11.370 8.095 -11.345 1.00 91.56 104 ASN A C 1
ATOM 774 O O . ASN A 1 104 ? 11.967 7.042 -11.570 1.00 91.56 104 ASN A O 1
ATOM 778 N N . LEU A 1 105 ? 10.208 8.399 -11.924 1.00 91.44 105 LEU A N 1
ATOM 779 C CA . LEU A 1 105 ? 9.553 7.442 -12.807 1.00 91.44 105 LEU A CA 1
ATOM 780 C C . LEU A 1 105 ? 10.397 7.140 -14.056 1.00 91.44 105 LEU A C 1
ATOM 782 O O . LEU A 1 105 ? 10.463 5.990 -14.463 1.00 91.44 105 LEU A O 1
ATOM 786 N N . GLY A 1 106 ? 11.107 8.118 -14.630 1.00 90.19 106 GLY A N 1
ATOM 787 C CA . GLY A 1 106 ? 11.974 7.887 -15.792 1.00 90.19 106 GLY A CA 1
ATOM 788 C C . GLY A 1 106 ? 11.258 7.133 -16.924 1.00 90.19 106 GLY A C 1
ATOM 789 O O . GLY A 1 106 ? 10.228 7.586 -17.415 1.00 90.19 106 GLY A O 1
ATOM 790 N N . ALA A 1 107 ? 11.811 5.982 -17.321 1.00 90.56 107 ALA A N 1
ATOM 791 C CA . ALA A 1 107 ? 11.216 5.061 -18.299 1.00 90.56 107 ALA A CA 1
ATOM 792 C C . ALA A 1 107 ? 10.437 3.887 -17.660 1.00 90.56 107 ALA A C 1
ATOM 794 O O . ALA A 1 107 ? 10.010 2.975 -18.371 1.00 90.56 107 ALA A O 1
ATOM 795 N N . ASN A 1 108 ? 10.277 3.883 -16.332 1.00 93.94 108 ASN A N 1
ATOM 796 C CA . ASN A 1 108 ? 9.473 2.889 -15.627 1.00 93.94 108 ASN A CA 1
ATOM 797 C C . ASN A 1 108 ? 7.990 3.058 -15.993 1.00 93.94 108 ASN A C 1
ATOM 799 O O . ASN A 1 108 ? 7.529 4.184 -16.220 1.00 93.94 108 ASN A O 1
ATOM 803 N N . PRO A 1 109 ? 7.228 1.958 -16.054 1.00 93.62 109 PRO A N 1
ATOM 804 C CA . PRO A 1 109 ? 5.826 2.014 -16.404 1.00 93.62 109 PRO A CA 1
ATOM 805 C C . PRO A 1 109 ? 5.042 2.619 -15.239 1.00 93.62 109 PRO A C 1
ATOM 807 O O . PRO A 1 109 ? 5.409 2.501 -14.068 1.00 93.62 109 PRO A O 1
ATOM 810 N N . SER A 1 110 ? 3.935 3.283 -15.559 1.00 95.31 110 SER A N 1
ATOM 811 C CA . SER A 1 110 ? 2.999 3.708 -14.527 1.00 95.31 110 SER A CA 1
ATOM 812 C C . SER A 1 110 ? 2.052 2.563 -14.197 1.00 95.31 110 SER A C 1
ATOM 814 O O . SER A 1 110 ? 1.268 2.177 -15.056 1.00 95.31 110 SER A O 1
ATOM 816 N N . SER A 1 111 ? 2.030 2.134 -12.943 1.00 96.19 111 SER A N 1
ATOM 817 C CA . SER A 1 111 ? 1.082 1.153 -12.405 1.00 96.19 111 SER A CA 1
ATOM 818 C C . SER A 1 111 ? 0.252 1.773 -11.283 1.00 96.19 111 SER A C 1
ATOM 820 O O . SER A 1 111 ? 0.546 2.881 -10.807 1.00 96.19 111 SER A O 1
ATOM 822 N N . LYS A 1 112 ? -0.845 1.116 -10.903 1.00 97.19 112 LYS A N 1
ATOM 823 C CA . LYS A 1 112 ? -1.744 1.594 -9.843 1.00 97.19 112 LYS A CA 1
ATOM 824 C C . LYS A 1 112 ? -1.482 0.868 -8.535 1.00 97.19 112 LYS A C 1
ATOM 826 O O . LYS A 1 112 ? -1.111 -0.293 -8.532 1.00 97.19 112 LYS A O 1
ATOM 831 N N . LEU A 1 113 ? -1.731 1.547 -7.423 1.00 95.94 113 LEU A N 1
ATOM 832 C CA . LEU A 1 113 ? -1.656 0.964 -6.087 1.00 95.94 113 LEU A CA 1
ATOM 833 C C . LEU A 1 113 ? -3.065 0.798 -5.513 1.00 95.94 113 LEU A C 1
ATOM 835 O O . LEU A 1 113 ? -3.870 1.735 -5.549 1.00 95.94 113 LEU A O 1
ATOM 839 N N . ASN A 1 114 ? -3.333 -0.350 -4.900 1.00 96.25 114 ASN A N 1
ATOM 840 C CA . ASN A 1 114 ? -4.469 -0.523 -4.000 1.00 96.25 114 ASN A CA 1
ATOM 841 C C . ASN A 1 114 ? -3.996 -1.021 -2.630 1.00 96.25 114 ASN A C 1
ATOM 843 O O . ASN A 1 114 ? -2.858 -1.453 -2.456 1.00 96.25 114 ASN A O 1
ATOM 847 N N . VAL A 1 115 ? -4.877 -0.916 -1.642 1.00 95.38 115 VAL A N 1
ATOM 848 C CA . VAL A 1 115 ? -4.684 -1.521 -0.326 1.00 95.38 115 VAL A CA 1
ATOM 849 C C . VAL A 1 115 ? -5.924 -2.325 -0.005 1.00 95.38 115 VAL A C 1
ATOM 851 O O . VAL A 1 115 ? -7.036 -1.832 -0.180 1.00 95.38 115 VAL A O 1
ATOM 854 N N . TYR A 1 116 ? -5.731 -3.533 0.487 1.00 96.19 116 TYR A N 1
ATOM 855 C CA . TYR A 1 116 ? -6.767 -4.493 0.798 1.00 96.19 116 TYR A CA 1
ATOM 856 C C . TYR A 1 116 ? -6.881 -4.680 2.305 1.00 96.19 116 TYR A C 1
ATOM 858 O O . TYR A 1 116 ? -5.901 -4.554 3.042 1.00 96.19 116 TYR A O 1
ATOM 866 N N . LEU A 1 117 ? -8.103 -4.939 2.756 1.00 96.06 117 LEU A N 1
ATOM 867 C CA . LEU A 1 117 ? -8.380 -5.442 4.091 1.00 96.06 117 LEU A CA 1
ATOM 868 C C . LEU A 1 117 ? -8.595 -6.949 3.986 1.00 96.06 117 LEU A C 1
ATOM 870 O O . LEU A 1 117 ? -9.556 -7.364 3.332 1.00 96.06 117 LEU A O 1
ATOM 874 N N . SER A 1 118 ? -7.732 -7.709 4.650 1.00 96.56 118 SER A N 1
ATOM 875 C CA . SER A 1 118 ? -7.703 -9.170 4.599 1.00 96.56 118 SER A CA 1
ATOM 876 C C . SER A 1 118 ? -8.006 -9.804 5.959 1.00 96.56 118 SER A C 1
ATOM 878 O O . SER A 1 118 ? -7.850 -9.170 7.013 1.00 96.56 118 SER A O 1
ATOM 880 N N . ASP A 1 119 ? -8.512 -11.034 5.921 1.00 96.31 119 ASP A N 1
ATOM 881 C CA . ASP A 1 119 ? -8.684 -11.918 7.077 1.00 96.31 119 ASP A CA 1
ATOM 882 C C . ASP A 1 119 ? -7.379 -12.608 7.507 1.00 96.31 119 ASP A C 1
ATOM 884 O O . ASP A 1 119 ? -7.296 -13.051 8.654 1.00 96.31 119 ASP A O 1
ATOM 888 N N . ASP A 1 120 ? -6.372 -12.669 6.634 1.00 95.75 120 ASP A N 1
ATOM 889 C CA . ASP A 1 120 ? -5.085 -13.311 6.897 1.00 95.75 120 ASP A CA 1
ATOM 890 C C . ASP A 1 120 ? -3.912 -12.528 6.279 1.00 95.75 120 ASP A C 1
ATOM 892 O O . ASP A 1 120 ? -4.032 -11.347 5.942 1.00 95.75 120 ASP A O 1
ATOM 896 N N . ASP A 1 121 ? -2.723 -13.134 6.256 1.00 94.00 121 ASP A N 1
ATOM 897 C CA . ASP A 1 121 ? -1.505 -12.498 5.769 1.00 94.00 121 ASP A CA 1
ATOM 898 C C . ASP A 1 121 ? -1.212 -12.716 4.279 1.00 94.00 121 ASP A C 1
ATOM 900 O O . ASP A 1 121 ? -0.137 -12.327 3.809 1.00 94.00 121 ASP A O 1
ATOM 904 N N . LEU A 1 122 ? -2.165 -13.270 3.527 1.00 94.75 122 LEU A N 1
ATOM 905 C CA . LEU A 1 122 ? -2.036 -13.567 2.108 1.00 94.75 122 LEU A CA 1
ATOM 906 C C . LEU A 1 122 ? -3.078 -12.790 1.301 1.00 94.75 122 LEU A C 1
ATOM 908 O O . LEU A 1 122 ? -4.234 -12.675 1.681 1.00 94.75 122 LEU A O 1
ATOM 912 N N . LEU A 1 123 ? -2.658 -12.254 0.153 1.00 95.50 123 LEU A N 1
ATOM 913 C CA . LEU A 1 123 ? -3.597 -11.620 -0.765 1.00 95.50 123 LEU A CA 1
ATOM 914 C C . LEU A 1 123 ? -4.400 -12.689 -1.514 1.00 95.50 123 LEU A C 1
ATOM 916 O O . LEU A 1 123 ? -3.816 -13.509 -2.230 1.00 95.50 123 LEU A O 1
ATOM 920 N N . ASP A 1 124 ? -5.725 -12.632 -1.434 1.00 95.38 124 ASP A N 1
ATOM 921 C CA . ASP A 1 124 ? -6.615 -13.488 -2.212 1.00 95.38 124 ASP A CA 1
ATOM 922 C C . ASP A 1 124 ? -7.897 -12.784 -2.701 1.00 95.38 124 ASP A C 1
ATOM 924 O O . ASP A 1 124 ? -8.151 -11.602 -2.472 1.00 95.38 124 ASP A O 1
ATOM 928 N N . ALA A 1 125 ? -8.722 -13.514 -3.455 1.00 94.31 125 ALA A N 1
ATOM 929 C CA . ALA A 1 125 ? -9.930 -12.969 -4.079 1.00 94.31 125 ALA A CA 1
ATOM 930 C C . ALA A 1 125 ? -11.056 -12.609 -3.087 1.00 94.31 125 ALA A C 1
ATOM 932 O O . ALA A 1 125 ? -12.055 -12.003 -3.490 1.00 94.31 125 ALA A O 1
ATOM 933 N N . THR A 1 126 ? -10.948 -13.023 -1.825 1.00 95.75 126 THR A N 1
ATOM 934 C CA . THR A 1 126 ? -11.894 -12.695 -0.752 1.00 95.75 126 THR A CA 1
ATOM 935 C C . THR A 1 126 ? -11.561 -11.371 -0.071 1.00 95.75 126 THR A C 1
ATOM 937 O O . THR A 1 126 ? -12.428 -10.786 0.591 1.00 95.75 126 THR A O 1
ATOM 940 N N . ASP A 1 127 ? -10.358 -10.850 -0.310 1.00 96.06 127 ASP A N 1
ATOM 941 C CA . ASP A 1 127 ? -9.911 -9.592 0.251 1.00 96.06 127 ASP A CA 1
ATOM 942 C C . ASP A 1 127 ? -10.665 -8.391 -0.299 1.00 96.06 127 ASP A C 1
ATOM 944 O O . ASP A 1 127 ? -11.047 -8.288 -1.470 1.00 96.06 127 ASP A O 1
ATOM 948 N N . MET A 1 128 ? -10.861 -7.413 0.578 1.00 95.12 128 MET A N 1
ATOM 949 C CA . MET A 1 128 ? -11.667 -6.250 0.259 1.00 95.12 128 MET A CA 1
ATOM 950 C C . MET A 1 128 ? -10.785 -5.063 -0.140 1.00 95.12 128 MET A C 1
ATOM 952 O O . MET A 1 128 ? -10.102 -4.510 0.729 1.00 95.12 128 MET A O 1
ATOM 956 N N . PRO A 1 129 ? -10.862 -4.566 -1.391 1.00 95.38 129 PRO A N 1
ATOM 957 C CA . PRO A 1 129 ? -10.137 -3.367 -1.785 1.00 95.38 129 PRO A CA 1
ATOM 958 C C . PRO A 1 129 ? -10.659 -2.159 -1.008 1.00 95.38 129 PRO A C 1
ATOM 960 O O . PRO A 1 129 ? -11.860 -1.860 -0.976 1.00 95.38 129 PRO A O 1
ATOM 963 N N . LEU A 1 130 ? -9.741 -1.432 -0.384 1.00 94.88 130 LEU A N 1
ATOM 964 C CA . LEU A 1 130 ? -10.046 -0.218 0.351 1.00 94.88 130 LEU A CA 1
ATOM 965 C C . LEU A 1 130 ? -10.088 0.985 -0.579 1.00 94.88 130 LEU A C 1
ATOM 967 O O . LEU A 1 130 ? -10.904 1.879 -0.357 1.00 94.88 130 LEU A O 1
ATOM 971 N N . ILE A 1 131 ? -9.263 1.054 -1.622 1.00 93.81 131 ILE A N 1
ATOM 972 C CA . ILE A 1 131 ? -9.347 2.157 -2.580 1.00 93.81 131 ILE A CA 1
ATOM 973 C C . ILE A 1 131 ? -10.361 1.788 -3.660 1.00 93.81 131 ILE A C 1
ATOM 975 O O . ILE A 1 131 ? -10.314 0.720 -4.262 1.00 93.81 131 ILE A O 1
ATOM 979 N N . LYS A 1 132 ? -11.340 2.674 -3.866 1.00 91.44 132 LYS A N 1
ATOM 980 C CA . LYS A 1 132 ? -12.420 2.442 -4.827 1.00 91.44 132 LYS A CA 1
ATOM 981 C C . LYS A 1 132 ? -11.905 2.530 -6.258 1.00 91.44 132 LYS A C 1
ATOM 983 O O . LYS A 1 132 ? -11.152 3.450 -6.562 1.00 91.44 132 LYS A O 1
ATOM 988 N N . SER A 1 133 ? -12.484 1.699 -7.122 1.00 91.31 133 SER A N 1
ATOM 989 C CA . SER A 1 133 ? -12.281 1.748 -8.571 1.00 91.31 133 SER A CA 1
ATOM 990 C C . SER A 1 133 ? -12.353 3.170 -9.139 1.00 91.31 133 SER A C 1
ATOM 992 O O . SER A 1 133 ? -13.311 3.916 -8.892 1.00 91.31 133 SER A O 1
ATOM 994 N N . GLY A 1 134 ? -11.309 3.550 -9.876 1.00 90.75 134 GLY A N 1
ATOM 995 C CA . GLY A 1 134 ? -11.125 4.865 -10.487 1.00 90.75 134 GLY A CA 1
ATOM 996 C C . GLY A 1 134 ? -10.594 5.943 -9.534 1.00 90.75 134 GLY A C 1
ATOM 997 O O . GLY A 1 134 ? -10.636 7.130 -9.876 1.00 90.75 134 GLY A O 1
ATOM 998 N N . LYS A 1 135 ? -10.156 5.571 -8.324 1.00 92.50 135 LYS A N 1
ATOM 999 C CA . LYS A 1 135 ? -9.563 6.471 -7.312 1.00 92.50 135 LYS A CA 1
ATOM 1000 C C . LYS A 1 135 ? -8.196 6.000 -6.821 1.00 92.50 135 LYS A C 1
ATOM 1002 O O . LYS A 1 135 ? -7.626 6.647 -5.944 1.00 92.50 135 LYS A O 1
ATOM 1007 N N . GLU A 1 136 ? -7.694 4.904 -7.367 1.00 94.75 136 GLU A N 1
ATOM 1008 C CA . GLU A 1 136 ? -6.377 4.357 -7.083 1.00 94.75 136 GLU A CA 1
ATOM 1009 C C . GLU A 1 136 ? -5.296 5.344 -7.529 1.00 94.75 136 GLU A C 1
ATOM 1011 O O . GLU A 1 136 ? -5.345 5.840 -8.662 1.00 94.75 136 GLU A O 1
ATOM 1016 N N . PRO A 1 137 ? -4.336 5.684 -6.657 1.00 94.31 137 PRO A N 1
ATOM 1017 C CA . PRO A 1 137 ? -3.174 6.441 -7.087 1.00 94.31 137 PRO A CA 1
ATOM 1018 C C . PRO A 1 137 ? -2.357 5.591 -8.066 1.00 94.31 137 PRO A C 1
ATOM 1020 O O . PRO A 1 137 ? -2.209 4.382 -7.897 1.00 94.31 137 PRO A O 1
ATOM 1023 N N . SER A 1 138 ? -1.790 6.240 -9.074 1.00 95.44 138 SER A N 1
ATOM 1024 C CA . SER A 1 138 ? -0.755 5.642 -9.914 1.00 95.44 138 SER A CA 1
ATOM 1025 C C . SER A 1 138 ? 0.632 6.114 -9.501 1.00 95.44 138 SER A C 1
ATOM 1027 O O . SER A 1 138 ? 0.769 7.223 -8.970 1.00 95.44 138 SER A O 1
ATOM 1029 N N . THR A 1 139 ? 1.672 5.340 -9.804 1.00 94.81 139 THR A N 1
ATOM 1030 C CA . THR A 1 139 ? 3.066 5.772 -9.614 1.00 94.81 139 THR A CA 1
ATOM 1031 C C . THR A 1 139 ? 3.374 7.053 -10.395 1.00 94.81 139 THR A C 1
ATOM 1033 O O . THR A 1 139 ? 4.079 7.918 -9.885 1.00 94.81 139 THR A O 1
ATOM 1036 N N . ALA A 1 140 ? 2.744 7.281 -11.557 1.00 94.69 140 ALA A N 1
ATOM 1037 C CA . ALA A 1 140 ? 2.800 8.574 -12.248 1.00 94.69 140 ALA A CA 1
ATOM 1038 C C . ALA A 1 140 ? 2.169 9.724 -11.448 1.00 94.69 140 ALA A C 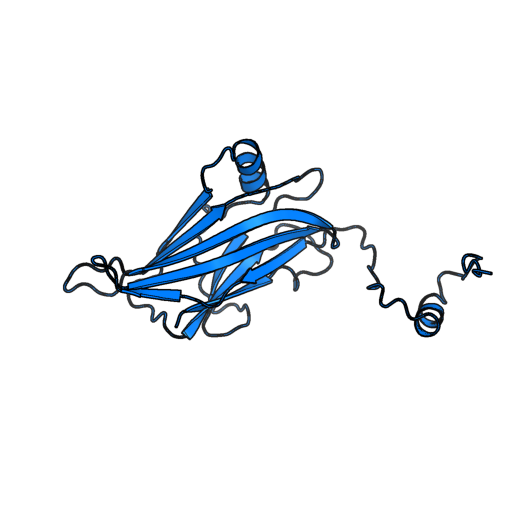1
ATOM 1040 O O . ALA A 1 140 ? 2.739 10.816 -11.390 1.00 94.69 140 ALA A O 1
ATOM 1041 N N . SER A 1 141 ? 1.016 9.498 -10.809 1.00 93.12 141 SER A N 1
ATOM 1042 C CA . SER A 1 141 ? 0.388 10.518 -9.960 1.00 93.12 141 SER A CA 1
ATOM 1043 C C . SER A 1 141 ? 1.222 10.813 -8.709 1.00 93.12 141 SER A C 1
ATOM 1045 O O . SER A 1 141 ? 1.366 11.975 -8.335 1.00 93.12 141 SER A O 1
ATOM 1047 N N . LEU A 1 142 ? 1.835 9.788 -8.107 1.00 91.75 142 LEU A N 1
ATOM 1048 C CA . LEU A 1 142 ? 2.746 9.944 -6.975 1.00 91.75 142 LEU A CA 1
ATOM 1049 C C . LEU A 1 142 ? 4.028 10.673 -7.391 1.00 91.75 142 LEU A C 1
ATOM 1051 O O . LEU A 1 142 ? 4.438 11.594 -6.697 1.00 91.75 142 LEU A O 1
ATOM 1055 N N . ASN A 1 143 ? 4.595 10.362 -8.559 1.00 92.69 143 ASN A N 1
ATOM 1056 C CA . ASN A 1 143 ? 5.742 11.073 -9.129 1.00 92.69 143 ASN A CA 1
ATOM 1057 C C . ASN A 1 143 ? 5.446 12.559 -9.377 1.00 92.69 143 ASN A C 1
ATOM 1059 O O . ASN A 1 143 ? 6.243 13.424 -9.015 1.00 92.69 143 ASN A O 1
ATOM 1063 N N . ALA A 1 144 ? 4.274 12.876 -9.933 1.00 90.69 144 ALA A N 1
ATOM 1064 C CA . ALA A 1 144 ? 3.850 14.262 -10.115 1.00 90.69 144 ALA A CA 1
ATOM 1065 C C . ALA A 1 144 ? 3.709 15.006 -8.775 1.00 90.69 144 ALA A C 1
ATOM 1067 O O . ALA A 1 144 ? 4.037 16.188 -8.688 1.00 90.69 144 ALA A O 1
ATOM 1068 N N . LEU A 1 145 ? 3.251 14.319 -7.723 1.00 88.44 145 LEU A N 1
ATOM 1069 C CA . LEU A 1 145 ? 3.144 14.886 -6.379 1.00 88.44 145 LEU A CA 1
ATOM 1070 C C . LEU A 1 145 ? 4.503 15.006 -5.682 1.00 88.44 145 LEU A C 1
ATOM 1072 O O . LEU A 1 145 ? 4.721 16.002 -5.000 1.00 88.44 145 LEU A O 1
ATOM 1076 N N . ALA A 1 146 ? 5.426 14.064 -5.885 1.00 86.38 146 ALA A N 1
ATOM 1077 C CA . ALA A 1 146 ? 6.782 14.105 -5.334 1.00 86.38 146 ALA A CA 1
ATOM 1078 C C . ALA A 1 146 ? 7.520 15.386 -5.759 1.00 86.38 146 ALA A C 1
ATOM 1080 O O . ALA A 1 146 ? 8.161 16.039 -4.941 1.00 86.38 146 ALA A O 1
ATOM 1081 N N . ALA A 1 147 ? 7.328 15.820 -7.010 1.00 74.50 147 ALA A N 1
ATOM 1082 C CA . ALA A 1 147 ? 7.898 17.063 -7.537 1.00 74.50 147 ALA A CA 1
ATOM 1083 C C . ALA A 1 147 ? 7.330 18.351 -6.894 1.00 74.50 147 ALA A C 1
ATOM 1085 O O . ALA A 1 147 ? 7.930 19.418 -7.017 1.00 74.50 147 ALA A O 1
ATOM 1086 N N . ILE A 1 148 ? 6.173 18.268 -6.226 1.00 71.75 148 ILE A N 1
ATOM 1087 C CA . ILE A 1 148 ? 5.445 19.398 -5.608 1.00 71.75 148 ILE A CA 1
ATOM 1088 C C . ILE A 1 148 ? 5.452 19.285 -4.061 1.00 71.75 148 ILE A C 1
ATOM 1090 O O . ILE A 1 148 ? 5.064 20.215 -3.355 1.00 71.75 148 ILE A O 1
ATOM 1094 N N . VAL A 1 149 ? 5.964 18.155 -3.560 1.00 64.38 149 VAL A N 1
ATOM 1095 C CA . VAL A 1 149 ? 6.242 17.664 -2.199 1.00 64.38 149 VAL A CA 1
ATOM 1096 C C . VAL A 1 149 ? 6.889 18.603 -1.166 1.00 64.38 149 VAL A C 1
ATOM 1098 O O . VAL A 1 149 ? 7.663 18.113 -0.357 1.00 64.38 149 VAL A O 1
ATOM 1101 N N . LEU A 1 150 ? 6.719 19.928 -1.176 1.00 57.62 150 LEU A N 1
ATOM 1102 C CA . LEU A 1 150 ? 7.505 20.843 -0.323 1.00 57.62 150 LEU A CA 1
ATOM 1103 C C . LEU A 1 150 ? 6.975 20.935 1.123 1.00 57.62 150 LEU A C 1
ATOM 1105 O O . LEU A 1 150 ? 6.753 22.033 1.616 1.00 57.62 150 LEU A O 1
ATOM 1109 N N . ASN A 1 151 ? 6.776 19.806 1.816 1.00 62.12 151 ASN A N 1
ATOM 1110 C CA . ASN A 1 151 ? 6.373 19.683 3.240 1.00 62.12 151 ASN A CA 1
ATOM 1111 C C . ASN A 1 151 ? 4.883 19.385 3.515 1.00 62.12 151 ASN A C 1
ATOM 1113 O O . ASN A 1 151 ? 4.432 19.496 4.661 1.00 62.12 151 ASN A O 1
ATOM 1117 N N . HIS A 1 152 ? 4.096 18.976 2.515 1.00 76.88 152 HIS A N 1
ATOM 1118 C CA . HIS A 1 152 ? 2.714 18.538 2.740 1.00 76.88 152 HIS A CA 1
ATOM 1119 C C . HIS A 1 152 ? 2.508 17.069 2.385 1.00 76.88 152 HIS A C 1
ATOM 1121 O O . HIS A 1 152 ? 2.748 16.682 1.247 1.00 76.88 152 HIS A O 1
ATOM 1127 N N . PRO A 1 153 ? 2.005 16.248 3.316 1.00 84.56 153 PRO A N 1
ATOM 1128 C CA . PRO A 1 153 ? 1.793 14.844 3.030 1.00 84.56 153 PRO A CA 1
ATOM 1129 C C . PRO A 1 153 ? 0.688 14.607 2.001 1.00 84.56 153 PRO A C 1
ATOM 1131 O O . PRO A 1 153 ? -0.389 15.215 2.073 1.00 84.56 153 PRO A O 1
ATOM 1134 N N . VAL A 1 154 ? 0.908 13.632 1.121 1.00 88.69 154 VAL A N 1
ATOM 1135 C CA . VAL A 1 154 ? -0.123 13.115 0.217 1.00 88.69 154 VAL A CA 1
ATOM 1136 C C . VAL A 1 154 ? -1.056 12.216 1.021 1.00 88.69 154 VAL A C 1
ATOM 1138 O O . VAL A 1 154 ? -0.612 11.281 1.682 1.00 88.69 154 VAL A O 1
ATOM 1141 N N . LYS A 1 155 ? -2.361 12.509 0.999 1.00 91.06 155 LYS A N 1
ATOM 1142 C CA . LYS A 1 155 ? -3.367 11.780 1.785 1.00 91.06 155 LYS A CA 1
ATOM 1143 C C . LYS A 1 155 ? -4.359 11.062 0.888 1.00 91.06 155 LYS A C 1
ATOM 1145 O O . LYS A 1 155 ? -5.110 11.713 0.162 1.00 91.06 155 LYS A O 1
ATOM 1150 N N . LEU A 1 156 ? -4.460 9.751 1.057 1.00 90.94 156 LEU A N 1
ATOM 1151 C CA . LEU A 1 156 ? -5.527 8.935 0.491 1.00 90.94 156 LEU A CA 1
ATOM 1152 C C . LEU A 1 156 ? -6.487 8.555 1.606 1.00 90.94 156 LEU A C 1
ATOM 1154 O O . LEU A 1 156 ? -6.100 7.978 2.619 1.00 90.94 156 LEU A O 1
ATOM 1158 N N . LYS A 1 157 ? -7.753 8.928 1.440 1.00 92.75 157 LYS A N 1
ATOM 1159 C CA . LYS A 1 157 ? -8.795 8.680 2.434 1.00 92.75 157 LYS A CA 1
ATOM 1160 C C . LYS A 1 157 ? -9.761 7.653 1.890 1.00 92.75 157 LYS A C 1
ATOM 1162 O O . LYS A 1 157 ? -10.344 7.860 0.828 1.00 92.75 157 LYS A O 1
ATOM 1167 N N . THR A 1 158 ? -10.009 6.623 2.676 1.00 91.56 158 THR A N 1
ATOM 1168 C CA . THR A 1 158 ? -11.024 5.625 2.379 1.00 91.56 158 THR A CA 1
ATOM 1169 C C . THR A 1 158 ? -11.874 5.296 3.605 1.00 91.56 158 THR A C 1
ATOM 1171 O O . THR A 1 158 ? -11.620 5.748 4.724 1.00 91.56 158 THR A O 1
ATOM 1174 N N . SER A 1 159 ? -12.989 4.619 3.362 1.00 89.12 159 SER A N 1
ATOM 1175 C CA . SER A 1 159 ? -13.930 4.150 4.367 1.00 89.12 159 SER A CA 1
ATOM 1176 C C . SER A 1 159 ? -14.078 2.649 4.221 1.00 89.12 159 SER A C 1
ATOM 1178 O O . SER A 1 159 ? -14.291 2.159 3.115 1.00 89.12 159 SER A O 1
ATOM 1180 N N . ILE A 1 160 ? -14.050 1.954 5.344 1.00 88.19 160 ILE A N 1
ATOM 1181 C CA . ILE A 1 160 ? -14.397 0.538 5.400 1.00 88.19 160 ILE A CA 1
ATOM 1182 C C . ILE A 1 160 ? -15.932 0.427 5.454 1.00 88.19 160 ILE A C 1
ATOM 1184 O O . ILE A 1 160 ? -16.587 1.325 6.012 1.00 88.19 160 ILE A O 1
ATOM 1188 N N . PRO A 1 161 ? -16.540 -0.617 4.858 1.00 84.31 161 PRO A N 1
ATOM 1189 C CA . PRO A 1 161 ? -17.965 -0.875 4.988 1.00 84.31 161 PRO A CA 1
ATOM 1190 C C . PRO A 1 161 ? -18.437 -0.872 6.442 1.00 84.31 161 PRO A C 1
ATOM 1192 O O . PRO A 1 161 ? -17.704 -1.144 7.393 1.00 84.31 161 PRO A O 1
ATOM 1195 N N . LYS A 1 162 ? -19.707 -0.508 6.624 1.00 82.69 162 LYS A N 1
ATOM 1196 C CA . LYS A 1 162 ? -20.303 -0.488 7.960 1.00 82.69 162 LYS A CA 1
ATOM 1197 C C . LYS A 1 162 ? -20.341 -1.908 8.510 1.00 82.69 162 LYS A C 1
ATOM 1199 O O . LYS A 1 162 ? -20.629 -2.840 7.766 1.00 82.69 162 LYS A O 1
ATOM 1204 N N . SER A 1 163 ? -20.132 -2.027 9.816 1.00 78.94 163 SER A N 1
ATOM 1205 C CA . SER A 1 163 ? -20.196 -3.300 10.543 1.00 78.94 163 SER A CA 1
ATOM 1206 C C . SER A 1 163 ? -19.079 -4.305 10.223 1.00 78.94 163 SER A C 1
ATOM 1208 O O . SER A 1 163 ? -19.146 -5.426 10.716 1.00 78.94 163 SER A O 1
ATOM 1210 N N . THR A 1 164 ? -18.042 -3.927 9.467 1.00 87.50 164 THR A N 1
ATOM 1211 C CA . THR A 1 164 ? -16.820 -4.738 9.367 1.00 87.50 164 THR A CA 1
ATOM 1212 C C . THR A 1 164 ? -16.113 -4.758 10.722 1.00 87.50 164 THR A C 1
ATOM 1214 O O . THR A 1 164 ? -15.820 -3.699 11.285 1.00 87.50 164 THR A O 1
ATOM 1217 N N . ASN A 1 165 ? -15.845 -5.956 11.245 1.00 86.19 165 ASN A N 1
ATOM 1218 C CA . ASN A 1 165 ? -14.939 -6.123 12.375 1.00 86.19 165 ASN A CA 1
ATOM 1219 C C . ASN A 1 165 ? -13.501 -5.921 11.882 1.00 86.19 165 ASN A C 1
ATOM 1221 O O . ASN A 1 165 ? -13.112 -6.547 10.898 1.00 86.19 165 ASN A O 1
ATOM 1225 N N . LEU A 1 166 ? -12.758 -5.023 12.530 1.00 88.12 166 LEU A N 1
ATOM 1226 C CA . LEU A 1 166 ? -11.372 -4.726 12.173 1.00 88.12 166 LEU A CA 1
ATOM 1227 C C . LEU A 1 166 ? -10.337 -5.397 13.053 1.00 88.12 166 LEU A C 1
ATOM 1229 O O . LEU A 1 166 ? -9.200 -5.503 12.617 1.00 88.12 166 LEU A O 1
ATOM 1233 N N . SER A 1 167 ? -10.707 -5.831 14.255 1.00 88.56 167 SER A N 1
ATOM 1234 C CA . SER A 1 167 ? -9.750 -6.503 15.128 1.00 88.56 167 SER A CA 1
ATOM 1235 C C . SER A 1 167 ? -9.302 -7.805 14.465 1.00 88.56 167 SER A C 1
ATOM 1237 O O . SER A 1 167 ? -10.136 -8.587 14.000 1.00 88.56 167 SER A O 1
ATOM 1239 N N . GLY A 1 168 ? -7.987 -7.983 14.367 1.00 91.31 168 GLY A N 1
ATOM 1240 C CA . GLY A 1 168 ? -7.332 -9.094 13.683 1.00 91.31 168 GLY A CA 1
ATOM 1241 C C . GLY A 1 168 ? -7.238 -8.962 12.162 1.00 91.31 168 GLY A C 1
ATOM 1242 O O . GLY A 1 168 ? -6.669 -9.845 11.538 1.00 91.31 168 GLY A O 1
ATOM 1243 N N . LYS A 1 169 ? -7.764 -7.895 11.543 1.00 93.88 169 LYS A N 1
ATOM 1244 C CA . LYS A 1 169 ? -7.672 -7.724 10.084 1.00 93.88 169 LYS A CA 1
ATOM 1245 C C . LYS A 1 169 ? -6.294 -7.239 9.663 1.00 93.88 169 LYS A C 1
ATOM 1247 O O . LYS A 1 169 ? -5.688 -6.391 10.321 1.00 93.88 169 LYS A O 1
ATOM 1252 N N . HIS A 1 170 ? -5.866 -7.694 8.500 1.00 94.62 170 HIS A N 1
ATOM 1253 C CA . HIS A 1 170 ? -4.595 -7.342 7.898 1.00 94.62 170 HIS A CA 1
ATOM 1254 C C . HIS A 1 170 ? -4.767 -6.259 6.833 1.00 94.62 170 HIS A C 1
ATOM 1256 O O . HIS A 1 170 ? -5.804 -6.175 6.169 1.00 94.62 170 HIS A O 1
ATOM 1262 N N . LEU A 1 171 ? -3.757 -5.404 6.687 1.00 94.81 171 LEU A N 1
ATOM 1263 C CA . LEU A 1 171 ? -3.682 -4.424 5.610 1.00 94.81 171 LEU A CA 1
ATOM 1264 C C . LEU A 1 171 ? -2.585 -4.825 4.632 1.00 94.81 171 LEU A C 1
ATOM 1266 O O . LEU A 1 171 ? -1.412 -4.819 4.995 1.00 94.81 171 LEU A O 1
ATOM 1270 N N . ILE A 1 172 ? -2.970 -5.114 3.393 1.00 96.44 172 ILE A N 1
ATOM 1271 C CA . ILE A 1 172 ? -2.065 -5.589 2.343 1.00 96.44 172 ILE A CA 1
ATOM 1272 C C . ILE A 1 172 ? -2.031 -4.557 1.219 1.00 96.44 172 ILE A C 1
ATOM 1274 O O . ILE A 1 172 ? -3.073 -4.201 0.676 1.00 96.44 172 ILE A O 1
ATOM 1278 N N . ALA A 1 173 ? -0.856 -4.039 0.878 1.00 96.31 173 ALA A N 1
ATOM 1279 C CA . ALA A 1 173 ? -0.682 -3.116 -0.239 1.00 96.31 173 ALA A CA 1
ATOM 1280 C C . ALA A 1 173 ? -0.202 -3.863 -1.482 1.00 96.31 173 ALA A C 1
ATOM 1282 O O . ALA A 1 173 ? 0.632 -4.759 -1.377 1.00 96.31 173 ALA A O 1
ATOM 1283 N N . VAL A 1 174 ? -0.722 -3.472 -2.646 1.00 97.81 174 VAL A N 1
ATOM 1284 C CA . VAL A 1 174 ? -0.446 -4.139 -3.923 1.00 97.81 174 VAL A CA 1
ATOM 1285 C C . VAL A 1 174 ? -0.218 -3.086 -4.997 1.00 97.81 174 VAL A C 1
ATOM 1287 O O . VAL A 1 174 ? -1.110 -2.262 -5.246 1.00 97.81 174 VAL A O 1
ATOM 1290 N N . ILE A 1 175 ? 0.966 -3.089 -5.606 1.00 97.56 175 ILE A N 1
ATOM 1291 C CA . ILE A 1 175 ? 1.232 -2.342 -6.838 1.00 97.56 175 ILE A CA 1
ATOM 1292 C C . ILE A 1 175 ? 0.797 -3.173 -8.043 1.00 97.56 175 ILE A C 1
ATOM 1294 O O . ILE A 1 175 ? 0.734 -4.387 -7.964 1.00 97.56 175 ILE A O 1
ATOM 1298 N N . ASP A 1 176 ? 0.421 -2.502 -9.126 1.00 97.19 176 ASP A N 1
ATOM 1299 C CA . ASP A 1 176 ? -0.111 -3.119 -10.340 1.00 97.19 176 ASP A CA 1
ATOM 1300 C C . ASP A 1 176 ? -1.229 -4.137 -10.078 1.00 97.19 176 ASP A C 1
ATOM 1302 O O . ASP A 1 176 ? -1.358 -5.156 -10.740 1.00 97.19 176 ASP A O 1
ATOM 1306 N N . PHE A 1 177 ? -2.094 -3.844 -9.103 1.00 96.69 177 PHE A N 1
ATOM 1307 C CA . PHE A 1 177 ? -3.155 -4.769 -8.686 1.00 96.69 177 PHE A CA 1
ATOM 1308 C C . PHE A 1 177 ? -4.131 -5.154 -9.817 1.00 96.69 177 PHE A C 1
ATOM 1310 O O . PHE A 1 177 ? -4.899 -6.104 -9.670 1.00 96.69 177 PHE A O 1
ATOM 1317 N N . ASP A 1 178 ? -4.180 -4.366 -10.896 1.00 95.19 178 ASP A N 1
ATOM 1318 C CA . ASP A 1 178 ? -4.993 -4.606 -12.086 1.00 95.19 178 ASP A CA 1
ATOM 1319 C C . ASP A 1 178 ? -4.233 -5.319 -13.219 1.00 95.19 178 ASP A C 1
ATOM 1321 O O . ASP A 1 178 ? -4.796 -5.463 -14.3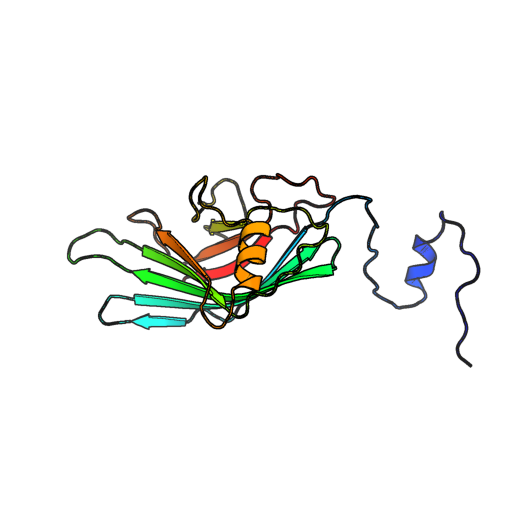08 1.00 95.19 178 ASP A O 1
ATOM 1325 N N . ASN A 1 179 ? -3.007 -5.787 -12.954 1.00 95.44 179 ASN A N 1
ATOM 1326 C CA . ASN A 1 179 ? -2.112 -6.474 -13.890 1.00 95.44 179 ASN A CA 1
ATOM 1327 C C . ASN A 1 179 ? -1.937 -5.677 -15.198 1.00 95.44 179 ASN A C 1
ATOM 1329 O O . ASN A 1 179 ? -2.014 -6.219 -16.309 1.00 95.44 179 ASN A O 1
ATOM 1333 N N . GLY A 1 180 ? -1.835 -4.351 -15.064 1.00 94.69 180 GLY A N 1
ATOM 1334 C CA . GLY A 1 180 ? -1.794 -3.400 -16.169 1.00 94.69 180 GLY A CA 1
ATOM 1335 C C . GLY A 1 180 ? -0.425 -3.320 -16.842 1.00 94.69 180 GLY A C 1
ATOM 1336 O O . GLY A 1 180 ? -0.338 -2.912 -18.007 1.00 94.69 180 GLY A O 1
ATOM 1337 N N . VAL A 1 181 ? 0.629 -3.715 -16.133 1.00 95.94 181 VAL A N 1
ATOM 1338 C CA . VAL A 1 181 ? 1.985 -3.887 -16.643 1.00 95.94 181 VAL A CA 1
ATOM 1339 C C . VAL A 1 181 ? 2.219 -5.385 -16.838 1.00 95.94 181 VAL A C 1
ATOM 1341 O O . VAL A 1 181 ? 1.744 -6.209 -16.078 1.00 95.94 181 VAL A O 1
ATOM 1344 N N . THR A 1 182 ? 2.886 -5.770 -17.928 1.00 94.31 182 THR A N 1
ATOM 1345 C CA . THR A 1 182 ? 3.301 -7.168 -18.111 1.00 94.31 182 THR A CA 1
ATOM 1346 C C . THR A 1 182 ? 4.667 -7.357 -17.481 1.00 94.31 182 THR A C 1
ATOM 1348 O O . THR A 1 182 ? 5.629 -6.702 -17.900 1.00 94.31 182 THR A O 1
ATOM 1351 N N . GLU A 1 183 ? 4.736 -8.274 -16.524 1.00 94.44 183 GLU A N 1
ATOM 1352 C CA . GLU A 1 183 ? 5.899 -8.451 -15.665 1.00 94.44 183 GLU A CA 1
ATOM 1353 C C . GLU A 1 183 ? 6.507 -9.853 -15.779 1.00 94.44 183 GLU A C 1
ATOM 1355 O O . GLU A 1 183 ? 5.887 -10.784 -16.305 1.00 94.44 183 GLU A O 1
ATOM 1360 N N . SER A 1 184 ? 7.758 -10.012 -15.340 1.00 93.25 184 SER A N 1
ATOM 1361 C CA . SER A 1 184 ? 8.379 -11.340 -15.236 1.00 93.25 184 SER A CA 1
ATOM 1362 C C . SER A 1 184 ? 7.925 -12.123 -14.008 1.00 93.25 184 SER A C 1
ATOM 1364 O O . SER A 1 184 ? 7.953 -13.355 -14.041 1.00 93.25 184 SER A O 1
ATOM 1366 N N . ASP A 1 185 ? 7.527 -11.420 -12.951 1.00 93.19 185 ASP A N 1
ATOM 1367 C CA . ASP A 1 185 ? 6.980 -11.974 -11.722 1.00 93.19 185 ASP A CA 1
ATOM 1368 C C . ASP A 1 185 ? 5.832 -11.065 -11.263 1.00 93.19 185 ASP A C 1
ATOM 1370 O O . ASP A 1 185 ? 6.003 -9.863 -11.152 1.00 93.19 185 ASP A O 1
ATOM 1374 N N . GLU A 1 186 ? 4.646 -11.634 -11.055 1.00 93.38 186 GLU A N 1
ATOM 1375 C CA . GLU A 1 186 ? 3.462 -10.901 -10.567 1.00 93.38 186 GLU A CA 1
ATOM 1376 C C . GLU A 1 186 ? 3.272 -11.098 -9.051 1.00 93.38 186 GLU A C 1
ATOM 1378 O O . GLU A 1 186 ? 2.344 -10.570 -8.436 1.00 93.38 186 GLU A O 1
ATOM 1383 N N . THR A 1 187 ? 4.119 -11.920 -8.421 1.00 92.81 187 THR A N 1
ATOM 1384 C CA . THR A 1 187 ? 3.947 -12.359 -7.028 1.00 92.81 187 THR A CA 1
ATOM 1385 C C . THR A 1 187 ? 4.681 -11.475 -6.019 1.00 92.81 187 THR A C 1
ATOM 1387 O O . THR A 1 187 ? 4.346 -11.481 -4.835 1.00 92.81 187 THR A O 1
ATOM 1390 N N . ASN A 1 188 ? 5.634 -10.664 -6.481 1.00 94.88 188 ASN A N 1
ATOM 1391 C CA . ASN A 1 188 ? 6.414 -9.693 -5.702 1.00 94.88 188 ASN A CA 1
ATOM 1392 C C . ASN A 1 188 ? 5.791 -8.278 -5.684 1.00 94.88 188 ASN A C 1
ATOM 1394 O O . ASN A 1 188 ? 6.340 -7.349 -5.090 1.00 94.88 188 ASN A O 1
ATOM 1398 N N . ASN A 1 189 ? 4.598 -8.123 -6.257 1.00 96.56 189 ASN A N 1
ATOM 1399 C CA . ASN A 1 189 ? 3.843 -6.872 -6.291 1.00 96.56 189 ASN A CA 1
ATOM 1400 C C . ASN A 1 189 ? 3.109 -6.532 -4.978 1.00 96.56 189 ASN A C 1
ATOM 1402 O O . ASN A 1 189 ? 2.408 -5.520 -4.891 1.00 96.56 189 ASN A O 1
ATOM 1406 N N . THR A 1 190 ? 3.255 -7.361 -3.942 1.00 96.88 190 THR A N 1
ATOM 1407 C CA . THR A 1 190 ? 2.447 -7.310 -2.716 1.00 96.88 190 THR A CA 1
ATOM 1408 C C . THR A 1 190 ? 3.299 -7.203 -1.453 1.00 96.88 190 THR A C 1
ATOM 1410 O O . THR A 1 190 ? 4.321 -7.869 -1.325 1.00 96.88 190 THR A O 1
ATOM 1413 N N . THR A 1 191 ? 2.831 -6.425 -0.471 1.00 96.31 191 THR A N 1
ATOM 1414 C CA . THR A 1 191 ? 3.446 -6.336 0.863 1.00 96.31 191 THR A CA 1
ATOM 1415 C C . THR A 1 191 ? 2.424 -6.143 1.987 1.00 96.31 191 THR A C 1
ATOM 1417 O O . THR A 1 191 ? 1.375 -5.517 1.810 1.00 96.31 191 THR A O 1
ATOM 1420 N N . MET A 1 192 ? 2.750 -6.652 3.176 1.00 94.56 192 MET A N 1
ATOM 1421 C CA . MET A 1 192 ? 1.958 -6.499 4.397 1.00 94.56 192 MET A CA 1
ATOM 1422 C C . MET A 1 192 ? 2.321 -5.202 5.130 1.00 94.56 192 MET A C 1
ATOM 1424 O O . MET A 1 192 ? 3.490 -4.934 5.391 1.00 94.56 192 MET A O 1
ATOM 1428 N N . LEU A 1 193 ? 1.313 -4.427 5.533 1.00 93.19 193 LEU A N 1
ATOM 1429 C CA . LEU A 1 193 ? 1.491 -3.210 6.340 1.00 93.19 193 LEU A CA 1
ATOM 1430 C C . LEU A 1 193 ? 1.308 -3.451 7.838 1.00 93.19 193 LEU A C 1
ATOM 1432 O O . LEU A 1 193 ? 1.707 -2.624 8.652 1.00 93.19 193 LEU A O 1
ATOM 1436 N N . GLY A 1 194 ? 0.632 -4.539 8.203 1.00 91.19 194 GLY A N 1
ATOM 1437 C CA . GLY A 1 194 ? 0.395 -4.925 9.588 1.00 91.19 194 GLY A CA 1
ATOM 1438 C C . GLY A 1 194 ? -1.056 -5.290 9.890 1.00 91.19 194 GLY A C 1
ATOM 1439 O O . GLY A 1 194 ? -1.953 -5.165 9.052 1.00 91.19 194 GLY A O 1
ATOM 1440 N N . THR A 1 195 ? -1.269 -5.733 11.128 1.00 92.00 195 THR A N 1
ATOM 1441 C CA . THR A 1 195 ? -2.540 -6.282 11.622 1.00 92.00 195 THR A CA 1
ATOM 1442 C C . THR A 1 195 ? -3.198 -5.350 12.628 1.00 92.00 195 THR A C 1
ATOM 1444 O O . THR A 1 195 ? -2.637 -5.067 13.687 1.00 92.00 195 THR A O 1
ATOM 1447 N N . ILE A 1 196 ? -4.408 -4.891 12.328 1.00 88.88 196 ILE A N 1
ATOM 1448 C CA . ILE A 1 196 ? -5.185 -4.039 13.227 1.00 88.88 196 ILE A CA 1
ATOM 1449 C C . ILE A 1 196 ? -5.538 -4.853 14.488 1.00 88.88 196 ILE A C 1
ATOM 1451 O O . ILE A 1 196 ? -6.141 -5.918 14.355 1.00 88.88 196 ILE A O 1
ATOM 1455 N N . PRO A 1 197 ? -5.175 -4.392 15.698 1.00 83.19 197 PRO A N 1
ATOM 1456 C CA . PRO A 1 197 ? -5.452 -5.120 16.936 1.00 83.19 197 PRO A CA 1
ATOM 1457 C C . PRO A 1 197 ? -6.939 -5.102 17.316 1.00 83.19 197 PRO A C 1
ATOM 1459 O O . PRO A 1 197 ? -7.674 -4.165 16.924 1.00 83.19 197 PRO A O 1
#

Sequence (197 aa):
MKANCFTQVPPEKILVALLTCGLIGSLVHAGTGYDLTLEAVTDPITCVTTPKGPACTIHGSFSFANNGVEYGSADLSVIVTDSTKPMKPPKWKVVFQFNNLTFNLGANPSSKLNVYLSDDDLLDATDMPLIKSGKEPSTASLNALAAIVLNHPVKLKTSIPKSTNLSGKHLIAVIDFDNGVTESDETNNTTMLGTIP

Foldseek 3Di:
DDDDPDDDDPPVCPVPVCVPDPDPPPPLPVDVFWAKFKEKDWDDWDWDQDPQGIKIKIWTKIFIDISNHTFKMWTWIWIWGFRDDPPDFTKIKIKIWTALIGGDCDVPDKWWKWKWKALDQDDDPVTHTFQDPPRTDISVNSNVVNVVRPPGIDIDMGIDDTPDDQQFIWIKMFINPVVPGPHPDRRNRIYTRDGDD

pLDDT: mean 83.49, std 18.2, range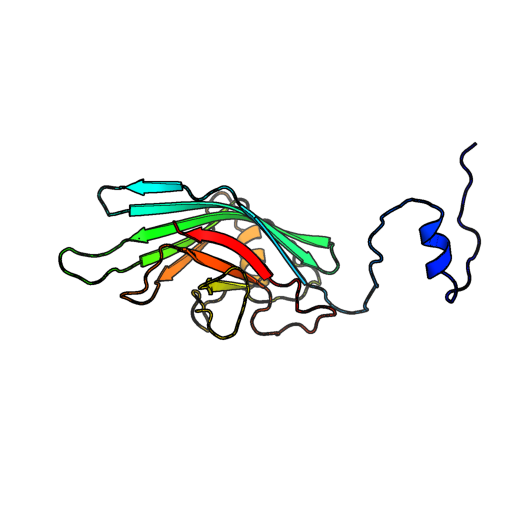 [34.97, 97.81]

Radius of gyration: 20.72 Å; chains: 1; bounding box: 74×45×45 Å